Protein AF-A0A7S2KL73-F1 (afdb_monomer_lite)

Sequence (242 aa):
DEEPITCYIRHLTPVERFLNRNYFDFILGKQGDVAASERSFDGNFQRKGLLKVQIAGIIHPLIPYDAPTHMEQEGEWLRSLARSRSSVALQLLSKRTNKMQTVDDDGMRGDSNELISSSSAICSVMYRPGGSIFRKDLAESLVRYGRSDITSSGIHSVTGDHDEENSAFEYTASNDMKKIRADATYMERLGELQNEAIRERSGMWSDENLRSHTRYKDLVKEVESEANAPMWKKVWTWFRNR

Radius of gyration: 21.34 Å; chains: 1; bounding box: 73×44×50 Å

Foldseek 3Di:
DFAFDKDKDADADPVNVPDDPVVVVVVVVVVDDPVPPPDDPDDDDPPPRIAIATEFFWTADPDQDDWPPPDQHACSVVVVCVVVVWDKDKDFLFKKWFFDDDPPPDDDDDPDPPRPTDMYTYIFIWTAPDPHPDTDTPLLVCLLQVNTDGDPQFRPPPDDPPPVPTIDTDDPPDQPPVSVVVRVVVNVSSLVSNLNCCVVCGDRNVDVVSCVDPVNVVVSCVSVCVVPDDPVVVVVVVVVVD

Structure (mmCIF, N/CA/C/O backbone):
data_AF-A0A7S2KL73-F1
#
_entry.id   AF-A0A7S2KL73-F1
#
loop_
_atom_site.group_PDB
_atom_site.id
_atom_site.type_symbol
_atom_site.label_atom_id
_atom_site.label_alt_id
_atom_site.label_comp_id
_atom_site.label_asym_id
_atom_site.label_entity_id
_atom_site.label_seq_id
_atom_site.pdbx_PDB_ins_code
_atom_site.Cartn_x
_atom_site.Cartn_y
_atom_site.Cartn_z
_atom_site.occupancy
_atom_site.B_iso_or_equiv
_atom_site.auth_seq_id
_atom_site.auth_comp_id
_atom_site.auth_asym_id
_atom_site.auth_atom_id
_atom_site.pdbx_PDB_model_num
ATOM 1 N N . ASP A 1 1 ? -10.008 -4.001 -13.657 1.00 63.81 1 ASP A N 1
ATOM 2 C CA . ASP A 1 1 ? -10.568 -3.066 -12.664 1.00 63.81 1 ASP A CA 1
ATOM 3 C C . ASP A 1 1 ? -9.653 -2.975 -11.463 1.00 63.81 1 ASP A C 1
ATOM 5 O O . ASP A 1 1 ? -9.121 -3.995 -11.048 1.00 63.81 1 ASP A O 1
ATOM 9 N N . GLU A 1 2 ? -9.390 -1.766 -10.966 1.00 74.94 2 GLU A N 1
ATOM 10 C CA . GLU A 1 2 ? -8.522 -1.563 -9.801 1.00 74.94 2 GLU A CA 1
ATOM 11 C C . GLU A 1 2 ? -9.247 -1.992 -8.518 1.00 74.94 2 GLU A C 1
ATOM 13 O O . GLU A 1 2 ? -10.197 -1.340 -8.084 1.00 74.94 2 GLU A O 1
ATOM 18 N N . GLU A 1 3 ? -8.808 -3.086 -7.894 1.00 82.00 3 GLU A N 1
ATOM 19 C CA . GLU A 1 3 ? -9.401 -3.562 -6.643 1.00 82.00 3 GLU A CA 1
ATOM 20 C C . GLU A 1 3 ? -8.668 -2.973 -5.425 1.00 82.00 3 GLU A C 1
ATOM 22 O O . GLU A 1 3 ? -7.479 -3.241 -5.225 1.00 82.00 3 GLU A O 1
ATOM 27 N N . PRO A 1 4 ? -9.334 -2.174 -4.569 1.00 84.50 4 PRO A N 1
ATOM 28 C CA . PRO A 1 4 ? -8.682 -1.560 -3.419 1.00 84.50 4 PRO A CA 1
ATOM 29 C C . PRO A 1 4 ? -8.383 -2.599 -2.337 1.00 84.50 4 PRO A C 1
ATOM 31 O O . PRO A 1 4 ? -9.232 -3.431 -2.006 1.00 84.50 4 PRO A O 1
ATOM 34 N N . ILE A 1 5 ? -7.220 -2.484 -1.691 1.00 86.06 5 ILE A N 1
ATOM 35 C CA . ILE A 1 5 ? -6.878 -3.379 -0.581 1.00 86.06 5 ILE A CA 1
ATOM 36 C C . ILE A 1 5 ? -7.734 -3.034 0.636 1.00 86.06 5 ILE A C 1
ATOM 38 O O . ILE A 1 5 ? -7.656 -1.932 1.192 1.00 86.06 5 ILE A O 1
ATOM 42 N N . THR A 1 6 ? -8.548 -3.997 1.077 1.00 86.75 6 THR A N 1
ATOM 43 C CA . THR A 1 6 ? -9.438 -3.827 2.232 1.00 86.75 6 THR A CA 1
ATOM 44 C C . THR A 1 6 ? -9.024 -4.699 3.410 1.00 86.75 6 THR A C 1
ATOM 46 O O . THR A 1 6 ? -8.626 -5.852 3.261 1.00 86.75 6 THR A O 1
ATOM 49 N N . CYS A 1 7 ? -9.133 -4.151 4.615 1.00 85.81 7 CYS A N 1
ATOM 50 C CA . CYS A 1 7 ? -8.875 -4.865 5.854 1.00 85.81 7 CYS A CA 1
ATOM 51 C C . CYS A 1 7 ? -9.970 -4.583 6.887 1.00 85.81 7 CYS A C 1
ATOM 53 O O . CYS A 1 7 ? -10.722 -3.611 6.800 1.00 85.81 7 CYS A O 1
ATOM 55 N N . TYR A 1 8 ? -10.082 -5.477 7.866 1.00 85.31 8 TYR A N 1
ATOM 56 C CA . TYR A 1 8 ? -11.069 -5.373 8.933 1.00 85.31 8 TYR A CA 1
ATOM 57 C C . TYR A 1 8 ? -10.354 -5.129 10.246 1.00 85.31 8 TYR A C 1
ATOM 59 O O . TYR A 1 8 ? -9.486 -5.906 10.643 1.00 85.31 8 TYR A O 1
ATOM 67 N N . ILE A 1 9 ? -10.721 -4.041 10.911 1.00 84.62 9 ILE A N 1
ATOM 68 C CA . ILE A 1 9 ? -10.016 -3.568 12.094 1.00 84.62 9 ILE A CA 1
ATOM 69 C C . ILE A 1 9 ? -10.981 -3.533 13.265 1.00 84.62 9 ILE A C 1
ATOM 71 O O . ILE A 1 9 ? -12.077 -2.981 13.183 1.00 84.62 9 ILE A O 1
ATOM 75 N N . ARG A 1 10 ? -10.557 -4.123 14.381 1.00 82.06 10 ARG A N 1
ATOM 76 C CA . ARG A 1 10 ? -11.285 -4.053 15.644 1.00 82.06 10 ARG A CA 1
ATOM 77 C C . ARG A 1 10 ? -10.907 -2.776 16.379 1.00 82.06 10 ARG A C 1
ATOM 79 O O . ARG A 1 10 ? -9.727 -2.515 16.612 1.00 82.06 10 ARG A O 1
ATOM 86 N N . HIS A 1 11 ? -11.907 -2.007 16.794 1.00 78.25 11 HIS A N 1
ATOM 87 C CA . HIS A 1 11 ? -11.673 -0.887 17.694 1.00 78.25 11 HIS A CA 1
ATOM 88 C C . HIS A 1 11 ? -11.355 -1.409 19.104 1.00 78.25 11 HIS A C 1
ATOM 90 O O . HIS A 1 11 ? -12.123 -2.190 19.663 1.00 78.25 11 HIS A O 1
ATOM 96 N N . LEU A 1 12 ? -10.229 -0.974 19.676 1.00 72.12 12 LEU A N 1
ATOM 97 C CA . LEU A 1 12 ? -9.849 -1.293 21.053 1.00 72.12 12 LEU A CA 1
ATOM 98 C C . LEU A 1 12 ? -10.361 -0.207 21.999 1.00 72.12 12 LEU A C 1
ATOM 100 O O . LEU A 1 12 ? -10.011 0.973 21.857 1.00 72.12 12 LEU A O 1
ATOM 104 N N . THR A 1 13 ? -11.142 -0.609 22.997 1.00 66.94 13 THR A N 1
ATOM 105 C CA . THR A 1 13 ? -11.504 0.251 24.129 1.00 66.94 13 THR A CA 1
ATOM 106 C C . THR A 1 13 ? -10.247 0.705 24.890 1.00 66.94 13 THR A C 1
ATOM 108 O O . THR A 1 13 ? -9.213 0.035 24.828 1.00 66.94 13 THR A O 1
ATOM 111 N N . PRO A 1 14 ? -10.286 1.833 25.630 1.00 67.50 14 PRO A N 1
ATOM 112 C CA . PRO A 1 14 ? -9.136 2.308 26.403 1.00 67.50 14 PRO A CA 1
ATOM 113 C C . PRO A 1 14 ? -8.541 1.245 27.331 1.00 67.50 14 PRO A C 1
ATOM 115 O O . PRO A 1 14 ? -7.325 1.168 27.450 1.00 67.50 14 PRO A O 1
ATOM 118 N N . VAL A 1 15 ? -9.385 0.395 27.924 1.00 64.12 15 VAL A N 1
ATOM 119 C CA . VAL A 1 15 ? -8.963 -0.712 28.794 1.00 64.12 15 VAL A CA 1
ATOM 120 C C . VAL A 1 15 ? -8.251 -1.801 27.990 1.00 64.12 15 VAL A C 1
ATOM 122 O O . VAL A 1 15 ? -7.175 -2.243 28.383 1.00 64.12 15 VAL A O 1
ATOM 125 N N . GLU A 1 16 ? -8.788 -2.182 26.826 1.00 64.88 16 GLU A N 1
ATOM 126 C CA . GLU A 1 16 ? -8.186 -3.202 25.956 1.00 64.88 16 GLU A CA 1
ATOM 127 C C . GLU A 1 16 ? -6.809 -2.802 25.406 1.00 64.88 16 GLU A C 1
ATOM 129 O O . GLU A 1 16 ? -6.001 -3.675 25.103 1.00 64.88 16 GLU A O 1
ATOM 134 N N . ARG A 1 17 ? -6.497 -1.500 25.327 1.00 63.41 17 ARG A N 1
ATOM 135 C CA . ARG A 1 17 ? -5.174 -1.006 24.894 1.00 63.41 17 ARG A CA 1
ATOM 136 C C . ARG A 1 17 ? -4.042 -1.355 25.858 1.00 63.41 17 ARG A C 1
ATOM 138 O O . ARG A 1 17 ? -2.892 -1.400 25.430 1.00 63.41 17 ARG A O 1
ATOM 145 N N . PHE A 1 18 ? -4.354 -1.560 27.136 1.00 66.50 18 PHE A N 1
ATOM 146 C CA . PHE A 1 18 ? -3.373 -1.869 28.180 1.00 66.50 18 PHE A CA 1
ATOM 147 C C . PHE A 1 18 ? -3.356 -3.351 28.559 1.00 66.50 18 PHE A C 1
ATOM 149 O O . PHE A 1 18 ? -2.565 -3.759 29.409 1.00 66.50 18 PHE A O 1
ATOM 156 N N . LEU A 1 19 ? -4.220 -4.168 27.950 1.00 64.44 19 LEU A N 1
ATOM 157 C CA . LEU A 1 19 ? -4.252 -5.592 28.239 1.00 64.44 19 LEU A CA 1
ATOM 158 C C . LEU A 1 19 ? -3.002 -6.275 27.692 1.00 64.44 19 LEU A C 1
ATOM 160 O O . LEU A 1 19 ? -2.614 -6.103 26.538 1.00 64.44 19 LEU A O 1
ATOM 164 N N . ASN A 1 20 ? -2.402 -7.113 28.533 1.00 64.81 20 ASN A N 1
ATOM 165 C CA . ASN A 1 20 ? -1.371 -8.036 28.089 1.00 64.81 20 ASN A CA 1
ATOM 166 C C . ASN A 1 20 ? -1.983 -9.046 27.100 1.00 64.81 20 ASN A C 1
ATOM 168 O O . ASN A 1 20 ? -3.148 -9.431 27.236 1.00 64.81 20 ASN A O 1
ATOM 172 N N . ARG A 1 21 ? -1.186 -9.511 26.132 1.00 65.56 21 ARG A N 1
ATOM 173 C CA . ARG A 1 21 ? -1.596 -10.408 25.040 1.00 65.56 21 ARG A CA 1
ATOM 174 C C . ARG A 1 21 ? -2.427 -11.597 25.531 1.00 65.56 21 ARG A C 1
ATOM 176 O O . ARG A 1 21 ? -3.477 -11.874 24.972 1.00 65.56 21 ARG A O 1
ATOM 183 N N . ASN A 1 22 ? -2.017 -12.237 26.625 1.00 67.00 22 ASN A N 1
ATOM 184 C CA . ASN A 1 22 ? -2.714 -13.407 27.174 1.00 67.00 22 ASN A CA 1
ATOM 185 C C . ASN A 1 22 ? -4.127 -13.081 27.694 1.00 67.00 22 ASN A C 1
ATOM 187 O O . ASN A 1 22 ? -5.041 -13.892 27.572 1.00 67.00 22 ASN A O 1
ATOM 191 N N . TYR A 1 23 ? -4.321 -11.889 28.260 1.00 65.25 23 TYR A N 1
ATOM 192 C CA . TYR A 1 23 ? -5.626 -11.436 28.748 1.00 65.25 23 TYR A CA 1
ATOM 193 C C . TYR A 1 23 ? -6.534 -11.011 27.597 1.00 65.25 23 TYR A C 1
ATOM 195 O O . TYR A 1 23 ? -7.732 -11.287 27.608 1.00 65.25 23 TYR A O 1
ATOM 203 N N . PHE A 1 24 ? -5.950 -10.371 26.586 1.00 65.31 24 PHE A N 1
ATOM 204 C CA . PHE A 1 24 ? -6.650 -10.043 25.353 1.00 65.31 24 PHE A CA 1
ATOM 205 C C . PHE A 1 24 ? -7.170 -11.311 24.652 1.00 65.31 24 PHE A C 1
ATOM 207 O O . PHE A 1 24 ? -8.330 -11.361 24.251 1.00 65.31 24 PHE A O 1
ATOM 214 N N . ASP A 1 25 ? -6.358 -12.369 24.609 1.00 63.44 25 ASP A N 1
ATOM 215 C CA . ASP A 1 25 ? -6.717 -13.666 24.020 1.00 63.44 25 ASP A CA 1
ATOM 216 C C . ASP A 1 25 ? -7.833 -14.364 24.782 1.00 63.44 25 ASP A C 1
ATOM 218 O O . ASP A 1 25 ? -8.729 -14.948 24.181 1.00 63.44 25 ASP A O 1
ATOM 222 N N . PHE A 1 26 ? -7.816 -14.254 26.107 1.00 68.06 26 PHE A N 1
ATOM 223 C CA . PHE A 1 26 ? -8.880 -14.768 26.953 1.00 68.06 26 PHE A CA 1
ATOM 224 C C . PHE A 1 26 ? -10.214 -14.044 26.722 1.00 68.06 26 PHE A C 1
ATOM 226 O O . PHE A 1 26 ? -11.257 -14.691 26.635 1.00 68.06 26 PHE A O 1
ATOM 233 N N . ILE A 1 27 ? -10.201 -12.713 26.588 1.00 66.94 27 ILE A N 1
ATOM 234 C CA . ILE A 1 27 ? -11.413 -11.927 26.301 1.00 66.94 27 ILE A CA 1
ATOM 235 C C . ILE A 1 27 ? -11.939 -12.238 24.898 1.00 66.94 27 ILE A C 1
ATOM 237 O O . ILE A 1 27 ? -13.141 -12.435 24.732 1.00 66.94 27 ILE A O 1
ATOM 241 N N . LEU A 1 28 ? -11.050 -12.342 23.907 1.00 64.62 28 LEU A N 1
ATOM 242 C CA . LEU A 1 28 ? -11.411 -12.746 22.548 1.00 64.62 28 LEU A CA 1
ATOM 243 C C . LEU A 1 28 ? -11.981 -14.166 22.498 1.00 64.62 28 LEU A C 1
ATOM 245 O O . LEU A 1 28 ? -13.000 -14.384 21.851 1.00 64.62 28 LEU A O 1
ATOM 249 N N . GLY A 1 29 ? -11.363 -15.113 23.207 1.00 62.50 29 GLY A N 1
ATOM 250 C CA . GLY A 1 29 ? -11.844 -16.492 23.305 1.00 62.50 29 GLY A CA 1
ATOM 251 C C . GLY A 1 29 ? -13.208 -16.599 23.989 1.00 62.50 29 GLY A C 1
ATOM 252 O O . GLY A 1 29 ? -14.007 -17.459 23.634 1.00 62.50 29 GLY A O 1
ATOM 253 N N . LYS A 1 30 ? -13.513 -15.692 24.926 1.00 58.00 30 LYS A N 1
ATOM 254 C CA . LYS A 1 30 ? -14.823 -15.604 25.589 1.00 58.00 30 LYS A CA 1
ATOM 255 C C . LYS A 1 30 ? -15.898 -14.887 24.776 1.00 58.00 30 LYS A C 1
ATOM 257 O O . LYS A 1 30 ? -17.075 -15.126 25.021 1.00 58.00 30 LYS A O 1
ATOM 262 N N . GLN A 1 31 ? -15.521 -14.007 23.849 1.00 55.38 31 GLN A N 1
ATOM 263 C CA . GLN A 1 31 ? -16.477 -13.266 23.021 1.00 55.38 31 GLN A CA 1
ATOM 264 C C . GLN A 1 31 ? -17.059 -14.079 21.858 1.00 55.38 31 GLN A C 1
ATOM 266 O O . GLN A 1 31 ? -17.994 -13.597 21.226 1.00 55.38 31 GLN A O 1
ATOM 271 N N . GLY A 1 32 ? -16.580 -15.306 21.631 1.00 44.47 32 GLY A N 1
ATOM 272 C CA . GLY A 1 32 ? -17.058 -16.175 20.558 1.00 44.47 32 GLY A CA 1
ATOM 273 C C . GLY A 1 32 ? -16.553 -15.720 19.185 1.00 44.47 32 GLY A C 1
ATOM 274 O O . GLY A 1 32 ? -16.757 -14.584 18.773 1.00 44.47 32 GLY A O 1
ATOM 275 N N . ASP A 1 33 ? -15.866 -16.623 18.488 1.00 46.88 33 ASP A N 1
ATOM 276 C CA . ASP A 1 33 ? -15.602 -16.577 17.044 1.00 46.88 33 ASP A CA 1
ATOM 277 C C . ASP A 1 33 ? -14.978 -15.309 16.443 1.00 46.88 33 ASP A C 1
ATOM 279 O O . ASP A 1 33 ? -15.559 -14.610 15.617 1.00 46.88 33 ASP A O 1
ATOM 283 N N . VAL A 1 34 ? -13.688 -15.108 16.722 1.00 48.09 34 VAL A N 1
ATOM 284 C CA . VAL A 1 34 ? -12.783 -14.440 15.757 1.00 48.09 34 VAL A CA 1
ATOM 285 C C . VAL A 1 34 ? -11.603 -15.342 15.357 1.00 48.09 34 VAL A C 1
ATOM 287 O O . VAL A 1 34 ? -10.905 -15.064 14.389 1.00 48.09 34 VAL A O 1
ATOM 290 N N . ALA A 1 35 ? -11.395 -16.467 16.052 1.00 39.53 35 ALA A N 1
ATOM 291 C CA . ALA A 1 35 ? -10.294 -17.395 15.780 1.00 39.53 35 ALA A CA 1
ATOM 292 C C . ALA A 1 35 ? -10.638 -18.528 14.786 1.00 39.53 35 ALA A C 1
ATOM 294 O O . ALA A 1 35 ? -9.762 -19.330 14.483 1.00 39.53 35 ALA A O 1
ATOM 295 N N . ALA A 1 36 ? -11.875 -18.609 14.274 1.00 38.88 36 ALA A N 1
ATOM 296 C CA . ALA A 1 36 ? -12.356 -19.778 13.523 1.00 38.88 36 ALA A CA 1
ATOM 297 C C . ALA A 1 36 ? -13.132 -19.467 12.225 1.00 38.88 36 ALA A C 1
ATOM 299 O O . ALA A 1 36 ? -13.966 -20.263 11.807 1.00 38.88 36 ALA A O 1
ATOM 300 N N . SER A 1 37 ? -12.854 -18.354 11.538 1.00 39.09 37 SER A N 1
ATOM 301 C CA . SER A 1 37 ? -13.412 -18.114 10.193 1.00 39.09 37 SER A CA 1
ATOM 302 C C . SER A 1 37 ? -12.306 -17.884 9.158 1.00 39.09 37 SER A C 1
ATOM 304 O O . SER A 1 37 ? -12.218 -16.851 8.507 1.00 39.09 37 SER A O 1
ATOM 306 N N . GLU A 1 38 ? -11.433 -18.887 9.010 1.00 42.47 38 GLU A N 1
ATOM 307 C CA . GLU A 1 38 ? -10.717 -19.146 7.746 1.00 42.47 38 GLU A CA 1
ATOM 308 C C . GLU A 1 38 ? -11.620 -19.904 6.740 1.00 42.47 38 GLU A C 1
ATOM 310 O O . GLU A 1 38 ? -11.193 -20.219 5.635 1.00 42.47 38 GLU A O 1
ATOM 315 N N . ARG A 1 39 ? -12.882 -20.200 7.094 1.00 36.47 39 ARG A N 1
ATOM 316 C CA . ARG A 1 39 ? -13.803 -21.038 6.307 1.00 36.47 39 ARG A CA 1
ATOM 317 C C . ARG A 1 39 ? -15.115 -20.338 5.958 1.00 36.47 39 ARG A C 1
ATOM 319 O O . ARG A 1 39 ? -16.167 -20.834 6.327 1.00 36.47 39 ARG A O 1
ATOM 326 N N . SER A 1 40 ? -15.044 -19.200 5.276 1.00 34.53 40 SER A N 1
ATOM 327 C CA . SER A 1 40 ? -16.114 -18.684 4.397 1.00 34.53 40 SER A CA 1
ATOM 328 C C . SER A 1 40 ? -15.767 -17.249 4.009 1.00 34.53 40 SER A C 1
ATOM 330 O O . SER A 1 40 ? -16.033 -16.306 4.755 1.00 34.53 40 SER A O 1
ATOM 332 N N . PHE A 1 41 ? -15.119 -17.090 2.855 1.00 43.59 41 PHE A N 1
ATOM 333 C CA . PHE A 1 41 ? -14.914 -15.781 2.229 1.00 43.59 41 PHE A CA 1
ATOM 334 C C . PHE A 1 41 ? -16.218 -15.243 1.605 1.00 43.59 41 PHE A C 1
ATOM 336 O O . PHE A 1 41 ? -16.329 -14.045 1.368 1.00 43.59 41 PHE A O 1
ATOM 343 N N . ASP A 1 42 ? -17.229 -16.105 1.456 1.00 36.00 42 ASP A N 1
ATOM 344 C CA . ASP A 1 42 ? -18.556 -15.763 0.959 1.00 36.00 42 ASP A CA 1
ATOM 345 C C . ASP A 1 42 ? -19.586 -15.615 2.081 1.00 36.00 42 ASP A C 1
ATOM 347 O O . ASP A 1 42 ? -19.723 -16.472 2.953 1.00 36.00 42 ASP A O 1
ATOM 351 N N . GLY A 1 43 ? -20.366 -14.538 1.994 1.00 35.75 43 GLY A N 1
ATOM 352 C CA . GLY A 1 43 ? -21.708 -14.486 2.565 1.00 35.75 43 GLY A CA 1
ATOM 353 C C . GLY A 1 43 ? -21.816 -13.955 3.993 1.00 35.75 43 GLY A C 1
ATOM 354 O O . GLY A 1 43 ? -21.858 -14.700 4.964 1.00 35.75 43 GLY A O 1
ATOM 355 N N . ASN A 1 44 ? -21.989 -12.639 4.104 1.00 35.66 44 ASN A N 1
ATOM 356 C CA . ASN A 1 44 ? -22.943 -12.012 5.028 1.00 35.66 44 ASN A CA 1
ATOM 357 C C . ASN A 1 44 ? -22.863 -12.308 6.543 1.00 35.66 44 ASN A C 1
ATOM 359 O O . ASN A 1 44 ? -23.833 -12.078 7.269 1.00 35.66 44 ASN A O 1
ATOM 363 N N . PHE A 1 45 ? -21.711 -12.717 7.077 1.00 41.03 45 PHE A N 1
ATOM 364 C CA . PHE A 1 45 ? -21.503 -12.648 8.522 1.00 41.03 45 PHE A CA 1
ATOM 365 C C . PHE A 1 45 ? -21.365 -11.184 8.937 1.00 41.03 45 PHE A C 1
ATOM 367 O O . PHE A 1 45 ? -20.359 -10.533 8.646 1.00 41.03 45 PHE A O 1
ATOM 374 N N . GLN A 1 46 ? -22.377 -10.665 9.640 1.00 45.16 46 GLN A N 1
ATOM 375 C CA . GLN A 1 46 ? -22.275 -9.424 10.401 1.00 45.16 46 GLN A CA 1
ATOM 376 C C . GLN A 1 46 ? -21.092 -9.549 11.365 1.00 45.16 46 GLN A C 1
ATOM 378 O O . GLN A 1 46 ? -21.211 -10.083 12.467 1.00 45.16 46 GLN A O 1
ATOM 383 N N . ARG A 1 47 ? -19.929 -9.059 10.934 1.00 56.44 47 ARG A N 1
ATOM 384 C CA . ARG A 1 47 ? -18.708 -8.938 11.730 1.00 56.44 47 ARG A CA 1
ATOM 385 C C . ARG A 1 47 ? -18.932 -7.873 12.807 1.00 56.44 47 ARG A C 1
ATOM 387 O O . ARG A 1 47 ? -18.435 -6.753 12.698 1.00 56.44 47 ARG A O 1
ATOM 394 N N . LYS A 1 48 ? -19.757 -8.184 13.812 1.00 59.81 48 LYS A N 1
ATOM 395 C CA . LYS A 1 48 ? -20.133 -7.263 14.891 1.00 59.81 48 LYS A CA 1
ATOM 396 C C . LYS A 1 48 ? -18.862 -6.716 15.548 1.00 59.81 48 LYS A C 1
ATOM 398 O O . LYS A 1 48 ? -18.065 -7.468 16.099 1.00 59.81 48 LYS A O 1
ATOM 403 N N . GLY A 1 49 ? -18.666 -5.400 15.459 1.00 67.06 49 GLY A N 1
ATOM 404 C CA . GLY A 1 49 ? -17.526 -4.700 16.063 1.00 67.06 49 GLY A CA 1
ATOM 405 C C . GLY A 1 49 ? -16.251 -4.605 15.211 1.00 67.06 49 GLY A C 1
ATOM 406 O O . GLY A 1 49 ? -15.244 -4.105 15.717 1.00 67.06 49 GLY A O 1
ATOM 407 N N . LEU A 1 50 ? -16.266 -5.040 13.942 1.00 79.00 50 LEU A N 1
ATOM 408 C CA . LEU A 1 50 ? -15.165 -4.802 12.999 1.00 79.00 50 LEU A CA 1
ATOM 409 C C . LEU A 1 50 ? -15.507 -3.670 12.025 1.00 79.00 50 LEU A C 1
ATOM 411 O O . LEU A 1 50 ? -16.587 -3.630 11.443 1.00 79.00 50 LEU A O 1
ATOM 415 N N . LEU A 1 51 ? -14.550 -2.770 11.821 1.00 80.44 51 LEU A N 1
ATOM 416 C CA . LEU A 1 51 ? -14.623 -1.684 10.850 1.00 80.44 51 LEU A CA 1
ATOM 417 C C . LEU A 1 51 ? -13.951 -2.131 9.551 1.00 80.44 51 LEU A C 1
ATOM 419 O O . LEU A 1 51 ? -12.784 -2.526 9.573 1.00 80.44 51 LEU A O 1
ATOM 423 N N . LYS A 1 52 ? -14.673 -2.058 8.428 1.00 84.62 52 LYS A N 1
ATOM 424 C CA . LYS A 1 52 ? -14.099 -2.261 7.092 1.00 84.62 52 LYS A CA 1
ATOM 425 C C . LYS A 1 52 ? -13.358 -0.992 6.670 1.00 84.62 52 LYS A C 1
ATOM 427 O O . LYS A 1 52 ? -13.960 0.078 6.570 1.00 84.62 52 LYS A O 1
ATOM 432 N N . VAL A 1 53 ? -12.062 -1.126 6.423 1.00 86.12 53 VAL A N 1
ATOM 433 C CA . VAL A 1 53 ? -11.162 -0.029 6.065 1.00 86.12 53 VAL A CA 1
ATOM 434 C C . VAL A 1 53 ? -10.477 -0.348 4.740 1.00 86.12 53 VAL A C 1
ATOM 436 O O . VAL A 1 53 ? -10.027 -1.469 4.525 1.00 86.12 53 VAL A O 1
ATOM 439 N N . GLN A 1 54 ? -10.414 0.636 3.853 1.00 88.94 54 GLN A N 1
ATOM 440 C CA . GLN A 1 54 ? -9.619 0.621 2.630 1.00 88.94 54 GLN A CA 1
ATOM 441 C C . GLN A 1 54 ? -8.293 1.320 2.910 1.00 88.94 54 GLN A C 1
ATOM 443 O O . GLN A 1 54 ? -8.275 2.397 3.515 1.00 88.94 54 GLN A O 1
ATOM 448 N N . ILE A 1 55 ? -7.191 0.699 2.500 1.00 89.69 55 ILE A N 1
ATOM 449 C CA . ILE A 1 55 ? -5.868 1.301 2.645 1.00 89.69 55 ILE A CA 1
ATOM 450 C C . ILE A 1 55 ? -5.696 2.329 1.527 1.00 89.69 55 ILE A C 1
ATOM 452 O O . ILE A 1 55 ? -5.900 2.025 0.355 1.00 89.69 55 ILE A O 1
ATOM 456 N N . ALA A 1 56 ? -5.359 3.558 1.899 1.00 88.62 56 ALA A N 1
ATOM 457 C CA . ALA A 1 56 ? -5.243 4.662 0.959 1.00 88.62 56 ALA A CA 1
ATOM 458 C C . ALA A 1 56 ? -4.097 4.469 -0.051 1.00 88.62 56 ALA A C 1
ATOM 460 O O . ALA A 1 56 ? -2.998 4.065 0.322 1.00 88.62 56 ALA A O 1
ATOM 461 N N . GLY A 1 57 ? -4.351 4.825 -1.314 1.00 86.06 57 GLY A N 1
ATOM 462 C CA . GLY A 1 57 ? -3.322 4.961 -2.351 1.00 86.06 57 GLY A CA 1
ATOM 463 C C . GLY A 1 57 ? -2.795 3.656 -2.955 1.00 86.06 57 GLY A C 1
ATOM 464 O O . GLY A 1 57 ? -1.948 3.715 -3.842 1.00 86.06 57 GLY A O 1
ATOM 465 N N . ILE A 1 58 ? -3.292 2.496 -2.516 1.00 89.94 58 ILE A N 1
ATOM 466 C CA . ILE A 1 58 ? -2.812 1.189 -2.974 1.00 89.94 58 ILE A CA 1
ATOM 467 C C . ILE A 1 58 ? -3.950 0.267 -3.396 1.00 89.94 58 ILE A C 1
ATOM 469 O O . ILE A 1 58 ? -5.063 0.326 -2.864 1.00 89.94 58 ILE A O 1
ATOM 473 N N . ILE A 1 59 ? -3.635 -0.629 -4.320 1.00 89.94 59 ILE A N 1
ATOM 474 C CA . ILE A 1 59 ? -4.559 -1.609 -4.884 1.00 89.94 59 ILE A CA 1
ATOM 475 C C . ILE A 1 59 ? -3.905 -2.990 -4.920 1.00 89.94 59 ILE A C 1
ATOM 477 O O . ILE A 1 59 ? -2.679 -3.130 -4.811 1.00 89.94 59 ILE A O 1
ATOM 481 N N . HIS A 1 60 ? -4.744 -4.012 -5.040 1.00 85.12 60 HIS A N 1
ATOM 482 C CA . HIS A 1 60 ? -4.288 -5.366 -5.296 1.00 85.12 60 HIS A CA 1
ATOM 483 C C . HIS A 1 60 ? -3.530 -5.417 -6.635 1.00 85.12 60 HIS A C 1
ATOM 485 O O . HIS A 1 60 ? -3.913 -4.724 -7.584 1.00 85.12 60 HIS A O 1
ATOM 491 N N . PRO A 1 61 ? -2.438 -6.195 -6.727 1.00 81.88 61 PRO A N 1
ATOM 492 C CA . PRO A 1 61 ? -1.787 -6.451 -8.002 1.00 81.88 61 PRO A CA 1
ATOM 493 C C . PRO A 1 61 ? -2.795 -7.067 -8.969 1.00 81.88 61 PRO A C 1
ATOM 495 O O . PRO A 1 61 ? -3.434 -8.070 -8.674 1.00 81.88 61 PRO A O 1
ATOM 498 N N . LEU A 1 62 ? -2.938 -6.460 -10.141 1.00 71.81 62 LEU A N 1
ATOM 499 C CA . LEU A 1 62 ? -3.960 -6.862 -11.117 1.00 71.81 62 LEU A CA 1
ATOM 500 C C . LEU A 1 62 ? -3.659 -8.181 -11.809 1.00 71.81 62 LEU A C 1
ATOM 502 O O . LEU A 1 62 ? -4.540 -8.789 -12.413 1.00 71.81 62 LEU A O 1
ATOM 506 N N . ILE A 1 63 ? -2.393 -8.575 -11.776 1.00 69.50 63 ILE A N 1
ATOM 507 C CA . ILE A 1 63 ? -1.924 -9.822 -12.340 1.00 69.50 63 ILE A CA 1
ATOM 508 C C . ILE A 1 63 ? -1.566 -10.697 -11.145 1.00 69.50 63 ILE A C 1
ATOM 510 O O . ILE A 1 63 ? -0.650 -10.329 -10.399 1.00 69.50 63 ILE A O 1
ATOM 514 N N . PRO A 1 64 ? -2.268 -11.824 -10.939 1.00 67.75 64 PRO A N 1
ATOM 515 C CA . PRO A 1 64 ? -1.842 -12.791 -9.947 1.00 67.75 64 PRO A CA 1
ATOM 516 C C . PRO A 1 64 ? -0.431 -13.246 -10.317 1.00 67.75 64 PRO A C 1
ATOM 518 O O . PRO A 1 64 ? -0.174 -13.635 -11.456 1.00 67.75 64 PRO A O 1
ATOM 521 N N . TYR A 1 65 ? 0.485 -13.146 -9.363 1.00 65.25 65 TYR A N 1
ATOM 522 C CA . TYR A 1 65 ? 1.867 -13.562 -9.535 1.00 65.25 65 TYR A CA 1
ATOM 523 C C . TYR A 1 65 ? 2.138 -14.735 -8.602 1.00 65.25 65 TYR A C 1
ATOM 525 O O . TYR A 1 65 ? 1.793 -14.706 -7.416 1.00 65.25 65 TYR A O 1
ATOM 533 N N . ASP A 1 66 ? 2.777 -15.769 -9.136 1.00 62.19 66 ASP A N 1
ATOM 534 C CA . ASP A 1 66 ? 3.258 -16.866 -8.315 1.00 62.19 66 ASP A CA 1
ATOM 535 C C . ASP A 1 66 ? 4.518 -16.386 -7.604 1.00 62.19 66 ASP A C 1
ATOM 537 O O . ASP A 1 66 ? 5.615 -16.349 -8.167 1.00 62.19 66 ASP A O 1
ATOM 541 N N . ALA A 1 67 ? 4.359 -15.973 -6.345 1.00 59.81 67 ALA A N 1
ATOM 542 C CA . ALA A 1 67 ? 5.507 -15.683 -5.507 1.00 59.81 67 ALA A CA 1
ATOM 543 C C . ALA A 1 67 ? 6.386 -16.952 -5.448 1.00 59.81 67 ALA A C 1
ATOM 545 O O . ALA A 1 67 ? 5.870 -18.032 -5.131 1.00 59.81 67 ALA A O 1
ATOM 546 N N . PRO A 1 68 ? 7.697 -16.867 -5.747 1.00 60.97 68 PRO A N 1
ATOM 547 C CA . PRO A 1 68 ? 8.587 -18.012 -5.597 1.00 60.97 68 PRO A CA 1
ATOM 548 C C . PRO A 1 68 ? 8.519 -18.527 -4.154 1.00 60.97 68 PRO A C 1
ATOM 550 O O . PRO A 1 68 ? 8.250 -17.755 -3.241 1.00 60.97 68 PRO A O 1
ATOM 553 N N . THR A 1 69 ? 8.816 -19.809 -3.918 1.00 55.50 69 THR A N 1
ATOM 554 C CA . THR A 1 69 ? 8.611 -20.537 -2.640 1.00 55.50 69 THR A CA 1
ATOM 555 C C . THR A 1 69 ? 9.214 -19.874 -1.384 1.00 55.50 69 THR A C 1
ATOM 557 O O . THR A 1 69 ? 8.928 -20.285 -0.263 1.00 55.50 69 THR A O 1
ATOM 560 N N . HIS A 1 70 ? 10.065 -18.860 -1.554 1.00 54.75 70 HIS A N 1
ATOM 561 C CA . HIS A 1 70 ? 10.711 -18.084 -0.493 1.00 54.75 70 HIS A CA 1
ATOM 562 C C . HIS A 1 70 ? 10.137 -16.668 -0.295 1.00 54.75 70 HIS A C 1
ATOM 564 O O . HIS A 1 70 ? 10.639 -15.929 0.551 1.00 54.75 70 HIS A O 1
ATOM 570 N N . MET A 1 71 ? 9.116 -16.269 -1.054 1.00 62.69 71 MET A N 1
ATOM 571 C CA . MET A 1 71 ? 8.452 -14.972 -0.946 1.00 62.69 71 MET A CA 1
ATOM 572 C C . MET A 1 71 ? 7.018 -15.134 -0.441 1.00 62.69 71 MET A C 1
ATOM 574 O O . MET A 1 71 ? 6.294 -16.026 -0.867 1.00 62.69 71 MET A O 1
ATOM 578 N N . GLU A 1 72 ? 6.619 -14.248 0.475 1.00 63.56 72 GLU A N 1
ATOM 579 C CA . GLU A 1 72 ? 5.247 -14.196 0.988 1.00 63.56 72 GLU A CA 1
ATOM 580 C C . GLU A 1 72 ? 4.270 -13.873 -0.157 1.00 63.56 72 GLU A C 1
ATOM 582 O O . GLU A 1 72 ? 4.453 -12.879 -0.870 1.00 63.56 72 GLU A O 1
ATOM 587 N N . GLN A 1 73 ? 3.235 -14.701 -0.313 1.00 67.44 73 GLN A N 1
ATOM 588 C CA . GLN A 1 73 ? 2.167 -14.511 -1.296 1.00 67.44 73 GLN A CA 1
ATOM 589 C C . GLN A 1 73 ? 1.265 -13.320 -0.939 1.00 67.44 73 GLN A C 1
ATOM 591 O O . GLN A 1 73 ? 1.308 -12.755 0.164 1.00 67.44 73 GLN A O 1
ATOM 596 N N . GLU A 1 74 ? 0.397 -12.948 -1.878 1.00 66.19 74 GLU A N 1
ATOM 597 C CA . GLU A 1 74 ? -0.581 -11.887 -1.694 1.00 66.19 74 GLU A CA 1
ATOM 598 C C . GLU A 1 74 ? -1.414 -12.087 -0.413 1.00 66.19 74 GLU A C 1
ATOM 600 O O . GLU A 1 74 ? -1.977 -13.148 -0.122 1.00 66.19 74 GLU A O 1
ATOM 605 N N . GLY A 1 75 ? -1.453 -11.043 0.415 1.00 72.00 75 GLY A N 1
ATOM 606 C CA . GLY A 1 75 ? -2.189 -11.047 1.676 1.00 72.00 75 GLY A CA 1
ATOM 607 C C . GLY A 1 75 ? -1.565 -11.875 2.808 1.00 72.00 75 GLY A C 1
ATOM 608 O O . GLY A 1 75 ? -1.971 -11.679 3.954 1.00 72.00 75 GLY A O 1
ATOM 609 N N . GLU A 1 76 ? -0.557 -12.728 2.575 1.00 76.12 76 GLU A N 1
ATOM 610 C CA . GLU A 1 76 ? 0.107 -13.486 3.653 1.00 76.12 76 GLU A CA 1
ATOM 611 C C . GLU A 1 76 ? 0.719 -12.572 4.703 1.00 76.12 76 GLU A C 1
ATOM 613 O O . GLU A 1 76 ? 0.624 -12.834 5.901 1.00 76.12 76 GLU A O 1
ATOM 618 N N . TRP A 1 77 ? 1.265 -11.444 4.272 1.00 79.06 77 TRP A N 1
ATOM 619 C CA . TRP A 1 77 ? 1.819 -10.470 5.192 1.00 79.06 77 TRP A CA 1
ATOM 620 C C . TRP A 1 77 ? 0.762 -9.779 6.056 1.00 79.06 77 TRP A C 1
ATOM 622 O O . TRP A 1 77 ? 0.950 -9.619 7.262 1.00 79.06 77 TRP A O 1
ATOM 632 N N . LEU A 1 78 ? -0.383 -9.412 5.471 1.00 82.38 78 LEU A N 1
ATOM 633 C CA . LEU A 1 78 ? -1.505 -8.871 6.241 1.00 82.38 78 LEU A CA 1
ATOM 634 C C . LEU A 1 78 ? -2.045 -9.927 7.213 1.00 82.38 78 LEU A C 1
ATOM 636 O O . LEU A 1 78 ? -2.341 -9.602 8.364 1.00 82.38 78 LEU A O 1
ATOM 640 N N . ARG A 1 79 ? -2.094 -11.203 6.801 1.00 82.44 79 ARG A N 1
ATOM 641 C CA . ARG A 1 79 ? -2.411 -12.327 7.695 1.00 82.44 79 ARG A CA 1
ATOM 642 C C . ARG A 1 79 ? -1.369 -12.464 8.805 1.00 82.44 79 ARG A C 1
ATOM 644 O O . ARG A 1 79 ? -1.748 -12.694 9.947 1.00 82.44 79 ARG A O 1
ATOM 651 N N . SER A 1 80 ? -0.084 -12.281 8.512 1.00 81.06 80 SER A N 1
ATOM 652 C CA . SER A 1 80 ? 1.001 -12.302 9.500 1.00 81.06 80 SER A CA 1
ATOM 653 C C . SER A 1 80 ? 0.845 -11.173 10.523 1.00 81.06 80 SER A C 1
ATOM 655 O O . SER A 1 80 ? 0.864 -11.433 11.726 1.00 81.06 80 SER A O 1
ATOM 657 N N . LEU A 1 81 ? 0.550 -9.947 10.074 1.00 81.25 81 LEU A N 1
ATOM 658 C CA . LEU A 1 81 ? 0.246 -8.814 10.956 1.00 81.25 81 LEU A CA 1
ATOM 659 C C . LEU A 1 81 ? -1.007 -9.037 11.810 1.00 81.25 81 LEU A C 1
ATOM 661 O O . LEU A 1 81 ? -1.040 -8.642 12.980 1.00 81.25 81 LEU A O 1
ATOM 665 N N . ALA A 1 82 ? -2.035 -9.666 11.237 1.00 81.50 82 ALA A N 1
ATOM 666 C CA . ALA A 1 82 ? -3.248 -10.030 11.957 1.00 81.50 82 ALA A CA 1
ATOM 667 C C . ALA A 1 82 ? -2.961 -11.112 13.012 1.00 81.50 82 ALA A C 1
ATOM 669 O O . ALA A 1 82 ? -3.362 -10.969 14.168 1.00 81.50 82 ALA A O 1
ATOM 670 N N . ARG A 1 83 ? -2.187 -12.148 12.656 1.00 80.56 83 ARG A N 1
ATOM 671 C CA . ARG A 1 83 ? -1.728 -13.213 13.568 1.00 80.56 83 ARG A CA 1
ATOM 672 C C . ARG A 1 83 ? -0.849 -12.661 14.690 1.00 80.56 83 ARG A C 1
ATOM 674 O O . ARG A 1 83 ? -0.964 -13.101 15.834 1.00 80.56 83 ARG A O 1
ATOM 681 N N . SER A 1 84 ? -0.008 -11.668 14.399 1.00 78.56 84 SER A N 1
ATOM 682 C CA . SER A 1 84 ? 0.814 -10.988 15.404 1.00 78.56 84 SER A CA 1
ATOM 683 C C . SER A 1 84 ? 0.033 -9.969 16.238 1.00 78.56 84 SER A C 1
ATOM 685 O O . SER A 1 84 ? 0.593 -9.423 17.188 1.00 78.56 84 SER A O 1
ATOM 687 N N . ARG A 1 85 ? -1.246 -9.724 15.912 1.00 75.31 85 ARG A N 1
ATOM 688 C CA . ARG A 1 85 ? -2.135 -8.751 16.568 1.00 75.31 85 ARG A CA 1
ATOM 689 C C . ARG A 1 85 ? -1.498 -7.369 16.682 1.00 75.31 85 ARG A C 1
ATOM 691 O O . ARG A 1 85 ? -1.543 -6.725 17.731 1.00 75.31 85 ARG A O 1
ATOM 698 N N . SER A 1 86 ? -0.863 -6.933 15.599 1.00 82.19 86 SER A N 1
ATOM 699 C CA . SER A 1 86 ? -0.156 -5.656 15.564 1.00 82.19 86 SER A CA 1
ATOM 700 C C . SER A 1 86 ? -1.107 -4.503 15.878 1.00 82.19 86 SER A C 1
ATOM 702 O O . SER A 1 86 ? -2.164 -4.366 15.266 1.00 82.19 86 SER A O 1
ATOM 704 N N . SER A 1 87 ? -0.723 -3.652 16.832 1.00 82.25 87 SER A N 1
ATOM 705 C CA . SER A 1 87 ? -1.471 -2.430 17.125 1.00 82.25 87 SER A CA 1
ATOM 706 C C . SER A 1 87 ? -1.378 -1.478 15.935 1.00 82.25 87 SER A C 1
ATOM 708 O O . SER A 1 87 ? -0.279 -1.172 15.456 1.00 82.25 87 SER A O 1
ATOM 710 N N . VAL A 1 88 ? -2.541 -1.007 15.490 1.00 87.12 88 VAL A N 1
ATOM 711 C CA . VAL A 1 88 ? -2.682 -0.058 14.388 1.00 87.12 88 VAL A CA 1
ATOM 712 C C . VAL A 1 88 ? -3.287 1.252 14.880 1.00 87.12 88 VAL A C 1
ATOM 714 O O . VAL A 1 88 ? -4.141 1.280 15.766 1.00 87.12 88 VAL A O 1
ATOM 717 N N . ALA A 1 89 ? -2.830 2.351 14.300 1.00 87.38 89 ALA A N 1
ATOM 718 C CA . ALA A 1 89 ? -3.447 3.659 14.379 1.00 87.38 89 ALA A CA 1
ATOM 719 C C . ALA A 1 89 ? -4.012 4.002 13.004 1.00 87.38 89 ALA A C 1
ATOM 721 O O . ALA A 1 89 ? -3.367 3.755 11.987 1.00 87.38 89 ALA A O 1
ATOM 722 N N . LEU A 1 90 ? -5.215 4.562 12.990 1.00 85.69 90 LEU A N 1
ATOM 723 C CA . LEU A 1 90 ? -5.920 4.914 11.767 1.00 85.69 90 LEU A CA 1
ATOM 724 C C . LEU A 1 90 ? -6.050 6.420 11.665 1.00 85.69 90 LEU A C 1
ATOM 726 O O . LEU A 1 90 ? -6.451 7.075 12.628 1.00 85.69 90 LEU A O 1
ATOM 730 N N . GLN A 1 91 ? -5.749 6.941 10.484 1.00 86.31 91 GLN A N 1
ATOM 731 C CA . GLN A 1 91 ? -6.077 8.299 10.098 1.00 86.31 91 GLN A CA 1
ATOM 732 C C . GLN A 1 91 ? -7.102 8.232 8.970 1.00 86.31 91 GLN A C 1
ATOM 734 O O . GLN A 1 91 ? -6.784 7.794 7.866 1.00 86.31 91 GLN A O 1
ATOM 739 N N . LEU A 1 92 ? -8.335 8.643 9.268 1.00 83.56 92 LEU A N 1
ATOM 740 C CA . LEU A 1 92 ? -9.408 8.725 8.281 1.00 83.56 92 LEU A CA 1
ATOM 741 C C . LEU A 1 92 ? -9.089 9.838 7.279 1.00 83.56 92 LEU A C 1
ATOM 743 O O . LEU A 1 92 ? -8.888 10.985 7.684 1.00 83.56 92 LEU A O 1
ATOM 747 N N . LEU A 1 93 ? -9.057 9.497 5.993 1.00 81.19 93 LEU A N 1
ATOM 748 C CA . LEU A 1 93 ? -8.839 10.453 4.907 1.00 81.19 93 LEU A CA 1
ATOM 749 C C . LEU A 1 93 ? -10.166 10.820 4.247 1.00 81.19 93 LEU A C 1
ATOM 751 O O . LEU A 1 93 ? -10.506 11.999 4.142 1.00 81.19 93 LEU A O 1
ATOM 755 N N . SER A 1 94 ? -10.941 9.807 3.870 1.00 78.12 94 SER A N 1
ATOM 756 C CA . SER A 1 94 ? -12.249 9.970 3.241 1.00 78.12 94 SER A CA 1
ATOM 757 C C . SER A 1 94 ? -13.166 8.789 3.559 1.00 78.12 94 SER A C 1
ATOM 759 O O . SER A 1 94 ? -12.760 7.775 4.134 1.00 78.12 94 SER A O 1
ATOM 761 N N . LYS A 1 95 ? -14.450 8.942 3.241 1.00 77.12 95 LYS A N 1
ATOM 762 C CA . LYS A 1 95 ? -15.465 7.904 3.396 1.00 77.12 95 LYS A CA 1
ATOM 763 C C . LYS A 1 95 ? -16.111 7.685 2.039 1.00 77.12 95 LYS A C 1
ATOM 765 O O . LYS A 1 95 ? -16.601 8.629 1.427 1.00 77.12 95 LYS A O 1
ATOM 770 N N . ARG A 1 96 ? -16.143 6.433 1.601 1.00 70.38 96 ARG A N 1
ATOM 771 C CA . ARG A 1 96 ? -16.870 6.016 0.409 1.00 70.38 96 ARG A CA 1
ATOM 772 C C . ARG A 1 96 ? -18.200 5.412 0.828 1.00 70.38 96 ARG A C 1
ATOM 774 O O . ARG A 1 96 ? -18.238 4.556 1.713 1.00 70.38 96 ARG A O 1
ATOM 781 N N . THR A 1 97 ? -19.282 5.857 0.204 1.00 69.12 97 THR A N 1
ATOM 782 C CA . THR A 1 97 ? -20.606 5.249 0.355 1.00 69.12 97 THR A CA 1
ATOM 783 C C . THR A 1 97 ? -21.071 4.751 -0.999 1.00 69.12 97 THR A C 1
ATOM 785 O O . THR A 1 97 ? -21.342 5.551 -1.890 1.00 69.12 97 THR A O 1
ATOM 788 N N . ASN A 1 98 ? -21.164 3.433 -1.151 1.00 65.06 98 ASN A N 1
ATOM 789 C CA . ASN A 1 98 ? -21.792 2.846 -2.323 1.00 65.06 98 ASN A CA 1
ATOM 790 C C . ASN A 1 98 ? -23.293 2.778 -2.044 1.00 65.06 98 ASN A C 1
ATOM 792 O O . ASN A 1 98 ? -23.726 2.042 -1.149 1.00 65.06 98 ASN A O 1
ATOM 796 N N . LYS A 1 99 ? -24.079 3.578 -2.771 1.00 60.84 99 LYS A N 1
ATOM 797 C CA . LYS A 1 99 ? -25.536 3.470 -2.74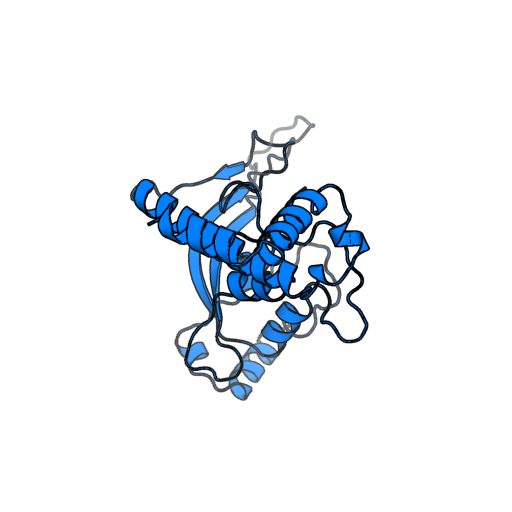1 1.00 60.84 99 LYS A CA 1
ATOM 798 C C . LYS A 1 99 ? -25.908 2.393 -3.744 1.00 60.84 99 LYS A C 1
ATOM 800 O O . LYS A 1 99 ? -25.926 2.641 -4.939 1.00 60.84 99 LYS A O 1
ATOM 805 N N . MET A 1 100 ? -26.145 1.180 -3.268 1.00 53.69 100 MET A N 1
ATOM 806 C CA . MET A 1 100 ? -26.701 0.150 -4.134 1.00 53.69 100 MET A CA 1
ATOM 807 C C . MET A 1 100 ? -28.200 0.437 -4.244 1.00 53.69 100 MET A C 1
ATOM 809 O O . MET A 1 100 ? -28.930 0.293 -3.263 1.00 53.69 100 MET A O 1
ATOM 813 N N . GLN A 1 101 ? -28.641 0.944 -5.395 1.00 49.28 101 GLN A N 1
ATOM 814 C CA . GLN A 1 101 ? -30.063 1.001 -5.716 1.00 49.28 101 GLN A CA 1
ATOM 815 C C . GLN A 1 101 ? -30.478 -0.411 -6.122 1.00 49.28 101 GLN A C 1
ATOM 817 O O . GLN A 1 101 ? -30.036 -0.919 -7.150 1.00 49.28 101 GLN A O 1
ATOM 822 N N . THR A 1 102 ? -31.286 -1.071 -5.299 1.00 50.25 102 THR A N 1
ATOM 823 C CA . THR A 1 102 ? -32.027 -2.245 -5.751 1.00 50.25 102 THR A CA 1
ATOM 824 C C . THR A 1 102 ? -33.076 -1.745 -6.737 1.00 50.25 102 THR A C 1
ATOM 826 O O . THR A 1 102 ? -33.992 -1.008 -6.371 1.00 50.25 102 THR A O 1
ATOM 829 N N . VAL A 1 103 ? -32.888 -2.056 -8.020 1.00 51.81 103 VAL A N 1
ATOM 830 C CA . VAL A 1 103 ? -33.946 -1.892 -9.017 1.00 51.81 103 VAL A CA 1
ATOM 831 C C . VAL A 1 103 ? -34.912 -3.045 -8.780 1.00 51.81 103 VAL A C 1
ATOM 833 O O . VAL A 1 103 ? -34.709 -4.142 -9.292 1.00 51.81 103 VAL A O 1
ATOM 836 N N . ASP A 1 104 ? -35.912 -2.817 -7.933 1.00 47.56 104 ASP A N 1
ATOM 837 C CA . ASP A 1 104 ? -37.033 -3.741 -7.804 1.00 47.56 104 ASP A CA 1
ATOM 838 C C . ASP A 1 104 ? -37.906 -3.601 -9.056 1.00 47.56 104 ASP A C 1
ATOM 840 O O . ASP A 1 104 ? -38.753 -2.712 -9.163 1.00 47.56 104 ASP A O 1
ATOM 844 N N . ASP A 1 105 ? -37.656 -4.475 -10.030 1.00 52.28 105 ASP A N 1
ATOM 845 C CA . ASP A 1 105 ? -38.544 -4.730 -11.162 1.00 52.28 105 ASP A CA 1
ATOM 846 C C . ASP A 1 105 ? -39.659 -5.681 -10.709 1.00 52.28 105 ASP A C 1
ATOM 848 O O . ASP A 1 105 ? -39.672 -6.856 -11.054 1.00 52.28 105 ASP A O 1
ATOM 852 N N . ASP A 1 106 ? -40.548 -5.202 -9.838 1.00 47.75 106 ASP A N 1
ATOM 853 C CA . ASP A 1 106 ? -41.940 -5.649 -9.862 1.00 47.75 106 ASP A CA 1
ATOM 854 C C . ASP A 1 106 ? -42.824 -4.722 -9.024 1.00 47.75 106 ASP A C 1
ATOM 856 O O . ASP A 1 106 ? -42.682 -4.555 -7.810 1.00 47.75 106 ASP A O 1
ATOM 860 N N . GLY A 1 107 ? -43.761 -4.074 -9.708 1.00 52.47 107 GLY A N 1
ATOM 861 C CA . GLY A 1 107 ? -44.652 -3.095 -9.117 1.00 52.47 107 GLY A CA 1
ATOM 862 C C . GLY A 1 107 ? -45.661 -3.727 -8.168 1.00 52.47 107 GLY A C 1
ATOM 863 O O . GLY A 1 107 ? -46.730 -4.127 -8.605 1.00 52.47 107 GLY A O 1
ATOM 864 N N . MET A 1 108 ? -45.405 -3.695 -6.862 1.00 50.41 108 MET A N 1
ATOM 865 C CA . MET A 1 108 ? -46.459 -3.677 -5.847 1.00 50.41 108 MET A CA 1
ATOM 866 C C . MET A 1 108 ? -45.989 -2.939 -4.590 1.00 50.41 108 MET A C 1
ATOM 868 O O . MET A 1 108 ? -44.992 -3.280 -3.969 1.00 50.41 108 MET A O 1
ATOM 872 N N . ARG A 1 109 ? -46.771 -1.917 -4.229 1.00 51.34 109 ARG A N 1
ATOM 873 C CA . ARG A 1 109 ? -46.766 -1.139 -2.980 1.00 51.34 109 ARG A CA 1
ATOM 874 C C . ARG A 1 109 ? -46.098 -1.827 -1.774 1.00 51.34 109 ARG A C 1
ATOM 876 O O . ARG A 1 109 ? -46.639 -2.793 -1.244 1.00 51.34 109 ARG A O 1
ATOM 883 N N . GLY A 1 110 ? -45.057 -1.191 -1.239 1.00 42.44 110 GLY A N 1
ATOM 884 C CA . GLY A 1 110 ? -44.545 -1.449 0.106 1.00 42.44 110 GLY A CA 1
ATOM 885 C C . GLY A 1 110 ? -43.461 -0.447 0.492 1.00 42.44 110 GLY A C 1
ATOM 886 O O . GLY A 1 110 ? -42.343 -0.528 0.003 1.00 42.44 110 GLY A O 1
ATOM 887 N N . ASP A 1 111 ? -43.799 0.509 1.358 1.00 49.25 111 ASP A N 1
ATOM 888 C CA . ASP A 1 111 ? -42.847 1.387 2.045 1.00 49.25 111 ASP A CA 1
ATOM 889 C C . ASP A 1 111 ? -41.779 0.553 2.770 1.00 49.25 111 ASP A C 1
ATOM 891 O O . ASP A 1 111 ? -42.070 -0.052 3.801 1.00 49.25 111 ASP A O 1
ATOM 895 N N . SER A 1 112 ? -40.560 0.498 2.227 1.00 43.00 112 SER A N 1
ATOM 896 C CA . SER A 1 112 ? -39.261 0.493 2.931 1.00 43.00 112 SER A CA 1
ATOM 897 C C . SER A 1 112 ? -38.144 0.078 1.967 1.00 43.00 112 SER A C 1
ATOM 899 O O . SER A 1 112 ? -37.609 -1.023 2.041 1.00 43.00 112 SER A O 1
ATOM 901 N N . ASN A 1 113 ? -37.744 0.993 1.076 1.00 42.91 113 ASN A N 1
ATOM 902 C CA . ASN A 1 113 ? -36.452 0.883 0.394 1.00 42.91 113 ASN A CA 1
ATOM 903 C C . ASN A 1 113 ? -35.338 1.066 1.443 1.00 42.91 113 ASN A C 1
ATOM 905 O O . ASN A 1 113 ? -34.842 2.174 1.666 1.00 42.91 113 ASN A O 1
ATOM 909 N N . GLU A 1 114 ? -34.970 -0.010 2.140 1.00 45.00 114 GLU A N 1
ATOM 910 C CA . GLU A 1 114 ? -33.742 -0.072 2.929 1.00 45.00 114 GLU A CA 1
ATOM 911 C C . GLU A 1 114 ? -32.562 -0.0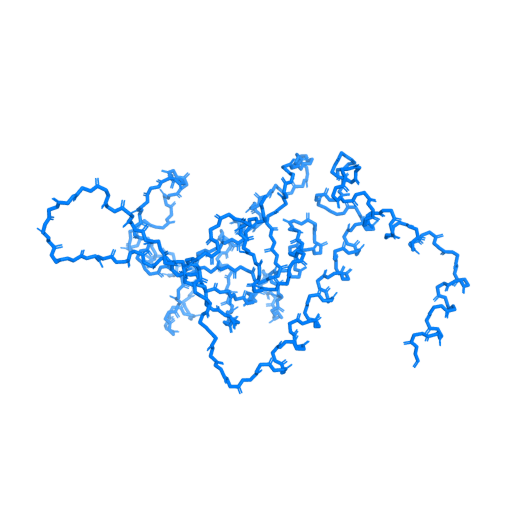18 1.949 1.00 45.00 114 GLU A C 1
ATOM 913 O O . GLU A 1 114 ? -32.086 -1.028 1.441 1.00 45.00 114 GLU A O 1
ATOM 918 N N . LEU A 1 115 ? -32.095 1.196 1.648 1.00 52.22 115 LEU A N 1
ATOM 919 C CA . LEU A 1 115 ? -30.831 1.425 0.951 1.00 52.22 115 LEU A CA 1
ATOM 920 C C . LEU A 1 115 ? -29.712 0.735 1.740 1.00 52.22 115 LEU A C 1
ATOM 922 O O . LEU A 1 115 ? -29.204 1.295 2.718 1.00 52.22 115 LEU A O 1
ATOM 926 N N . ILE A 1 116 ? -29.295 -0.459 1.308 1.00 50.19 116 ILE A N 1
ATOM 927 C CA . ILE A 1 116 ? -28.114 -1.138 1.847 1.00 50.19 116 ILE A CA 1
ATOM 928 C C . ILE A 1 116 ? -26.890 -0.333 1.405 1.00 50.19 116 ILE A C 1
ATOM 930 O O . ILE A 1 116 ? -26.263 -0.569 0.374 1.00 50.19 116 ILE A O 1
ATOM 934 N N . SER A 1 117 ? -26.566 0.685 2.196 1.00 57.59 117 SER A N 1
ATOM 935 C CA . SER A 1 117 ? -25.410 1.542 1.974 1.00 57.59 117 SER A CA 1
ATOM 936 C C . SER A 1 117 ? -24.181 0.833 2.522 1.00 57.59 117 SER A C 1
ATOM 938 O O . SER A 1 117 ? -23.908 0.869 3.725 1.00 57.59 117 SER A O 1
ATOM 940 N N . SER A 1 118 ? -23.414 0.181 1.648 1.00 64.44 118 SER A N 1
ATOM 941 C CA . SER A 1 118 ? -22.096 -0.310 2.044 1.00 64.44 118 SER A CA 1
ATOM 942 C C . SER A 1 118 ? -21.140 0.883 2.097 1.00 64.44 118 SER A C 1
ATOM 944 O O . SER A 1 118 ? -20.854 1.538 1.095 1.00 64.44 118 SER A O 1
ATOM 946 N N . SER A 1 119 ? -20.698 1.228 3.308 1.00 69.56 119 SER A N 1
ATOM 947 C CA . SER A 1 119 ? -19.736 2.309 3.518 1.00 69.56 119 SER A CA 1
ATOM 948 C C . SER A 1 119 ? -18.364 1.745 3.859 1.00 69.56 119 SER A C 1
ATOM 950 O O . SER A 1 119 ? -18.239 0.837 4.684 1.00 69.56 119 SER A O 1
ATOM 952 N N . SER A 1 120 ? -17.330 2.267 3.208 1.00 75.44 120 SER A N 1
ATOM 953 C CA . SER A 1 120 ? -15.940 1.926 3.484 1.00 75.44 120 SER A CA 1
ATOM 954 C C . SER A 1 120 ? -15.153 3.187 3.806 1.00 75.44 120 SER A C 1
ATOM 956 O O . SER A 1 120 ? -15.194 4.177 3.076 1.00 75.44 120 SER A O 1
ATOM 958 N N . ALA A 1 121 ? -14.441 3.161 4.928 1.00 82.81 121 ALA A N 1
ATOM 959 C CA . ALA A 1 121 ? -13.546 4.242 5.315 1.00 82.81 121 ALA A CA 1
ATOM 960 C C . ALA A 1 121 ? -12.211 4.086 4.580 1.00 82.81 121 ALA A C 1
ATOM 962 O O . ALA A 1 121 ? -11.619 3.010 4.640 1.00 82.81 121 ALA A O 1
ATOM 963 N N . ILE A 1 122 ? -11.732 5.138 3.922 1.00 84.31 122 ILE A N 1
ATOM 964 C CA . ILE A 1 122 ? -10.400 5.186 3.316 1.00 84.31 122 ILE A CA 1
ATOM 965 C C . ILE A 1 122 ? -9.459 5.804 4.347 1.00 84.31 122 ILE A C 1
ATOM 967 O O . ILE A 1 122 ? -9.656 6.942 4.788 1.00 84.31 122 ILE A O 1
ATOM 971 N N . CYS A 1 123 ? -8.451 5.042 4.762 1.00 86.69 123 CYS A N 1
ATOM 972 C CA . CYS A 1 123 ? -7.560 5.430 5.848 1.00 86.69 123 CYS A CA 1
ATOM 973 C C . CYS A 1 123 ? -6.090 5.226 5.477 1.00 86.69 123 CYS A C 1
ATOM 975 O O . CYS A 1 123 ? -5.729 4.231 4.848 1.00 86.69 123 CYS A O 1
ATOM 977 N N . SER A 1 124 ? -5.229 6.105 5.994 1.00 88.88 124 SER A N 1
ATOM 978 C CA . SER A 1 124 ? -3.826 5.746 6.216 1.00 88.88 124 SER A CA 1
ATOM 979 C C . SER A 1 124 ? -3.754 4.875 7.472 1.00 88.88 124 SER A C 1
ATOM 981 O O . SER A 1 124 ? -4.325 5.202 8.524 1.00 88.88 124 SER A O 1
ATOM 983 N N . VAL A 1 125 ? -3.097 3.723 7.340 1.00 90.56 125 VAL A N 1
ATOM 984 C CA . VAL A 1 125 ? -2.974 2.729 8.404 1.00 90.56 125 VAL A CA 1
ATOM 985 C C . VAL A 1 125 ? -1.533 2.711 8.879 1.00 90.56 125 VAL A C 1
ATOM 987 O O . VAL A 1 125 ? -0.629 2.315 8.156 1.00 90.56 125 VAL A O 1
ATOM 990 N N . MET A 1 126 ? -1.316 3.109 10.126 1.00 91.50 126 MET A N 1
ATOM 991 C CA . MET A 1 126 ? 0.002 3.116 10.745 1.00 91.50 126 MET A CA 1
ATOM 992 C C . MET A 1 126 ? 0.125 1.968 11.736 1.00 91.50 126 MET A C 1
ATOM 994 O O . MET A 1 126 ? -0.641 1.897 12.694 1.00 91.50 126 MET A O 1
ATOM 998 N N . TYR A 1 127 ? 1.108 1.091 11.566 1.00 90.25 127 TYR A N 1
ATOM 999 C CA . TYR A 1 127 ? 1.293 -0.084 12.419 1.00 90.25 127 TYR A CA 1
ATOM 1000 C C . TYR A 1 127 ? 2.671 -0.089 13.089 1.00 90.25 127 TYR A C 1
ATOM 1002 O O . TYR A 1 127 ? 3.598 0.602 12.661 1.00 90.25 127 TYR A O 1
ATOM 1010 N N . ARG A 1 128 ? 2.812 -0.851 14.179 1.00 86.06 128 ARG A N 1
ATOM 1011 C CA . ARG A 1 128 ? 4.106 -1.078 14.844 1.00 86.06 128 ARG A CA 1
ATOM 1012 C C . ARG A 1 128 ? 4.598 -2.501 14.579 1.00 86.06 128 ARG A C 1
ATOM 1014 O O . ARG A 1 128 ? 4.037 -3.431 15.162 1.00 86.06 128 ARG A O 1
ATOM 1021 N N . PRO A 1 129 ? 5.635 -2.701 13.748 1.00 79.19 129 PRO A N 1
ATOM 1022 C CA . PRO A 1 129 ? 6.213 -4.025 13.562 1.00 79.19 129 PRO A CA 1
ATOM 1023 C C . PRO A 1 129 ? 6.955 -4.463 14.831 1.00 79.19 129 PRO A C 1
ATOM 1025 O O . PRO A 1 129 ? 7.845 -3.753 15.290 1.00 79.19 129 PRO A O 1
ATOM 1028 N N . GLY A 1 130 ? 6.594 -5.624 15.387 1.00 69.88 130 GLY A N 1
ATOM 1029 C CA . GLY A 1 130 ? 7.418 -6.406 16.324 1.00 69.88 130 GLY A CA 1
ATOM 1030 C C . GLY A 1 130 ? 8.192 -5.619 17.389 1.00 69.88 130 GLY A C 1
ATOM 1031 O O . GLY A 1 130 ? 9.416 -5.660 17.404 1.00 69.88 130 GLY A O 1
ATOM 1032 N N . GLY A 1 131 ? 7.505 -4.890 18.272 1.00 67.62 131 GLY A N 1
ATOM 1033 C CA . GLY A 1 131 ? 8.155 -4.160 19.373 1.00 67.62 131 GLY A CA 1
ATOM 1034 C C . GLY A 1 131 ? 8.891 -2.876 18.966 1.00 67.62 131 GLY A C 1
ATOM 1035 O O . GLY A 1 131 ? 9.489 -2.225 19.820 1.00 67.62 131 GLY A O 1
ATOM 1036 N N . SER A 1 132 ? 8.824 -2.468 17.694 1.00 79.38 132 SER A N 1
ATOM 1037 C CA . SER A 1 132 ? 9.349 -1.177 17.252 1.00 79.38 132 SER A CA 1
ATOM 1038 C C . SER A 1 132 ? 8.629 -0.011 17.936 1.00 79.38 132 SER A C 1
ATOM 1040 O O . SER A 1 132 ? 7.404 -0.003 18.098 1.00 79.38 132 SER A O 1
ATOM 1042 N N . ILE A 1 133 ? 9.411 1.004 18.308 1.00 80.19 133 ILE A N 1
ATOM 1043 C CA . ILE A 1 133 ? 8.918 2.244 18.919 1.00 80.19 133 ILE A CA 1
ATOM 1044 C C . ILE A 1 133 ? 8.197 3.098 17.864 1.00 80.19 133 ILE A C 1
ATOM 1046 O O . ILE A 1 133 ? 7.158 3.712 18.142 1.00 80.19 133 ILE A O 1
ATOM 1050 N N . PHE A 1 134 ? 8.719 3.098 16.635 1.00 85.25 134 PHE A N 1
ATOM 1051 C CA . PHE A 1 134 ? 8.219 3.915 15.538 1.00 85.25 134 PHE A CA 1
ATOM 1052 C C . PHE A 1 134 ? 7.108 3.202 14.775 1.00 85.25 134 PHE A C 1
ATOM 1054 O O . PHE A 1 134 ? 7.165 2.002 14.502 1.00 85.25 134 PHE A O 1
ATOM 1061 N N . ARG A 1 135 ? 6.071 3.969 14.436 1.00 88.75 135 ARG A N 1
ATOM 1062 C CA . ARG A 1 135 ? 5.017 3.502 13.540 1.00 88.75 135 ARG A CA 1
ATOM 1063 C C . ARG A 1 135 ? 5.517 3.578 12.103 1.00 88.75 135 ARG A C 1
ATOM 1065 O O . ARG A 1 135 ? 6.245 4.505 11.762 1.00 88.75 135 ARG A O 1
ATOM 1072 N N . LYS A 1 136 ? 5.108 2.612 11.291 1.00 91.50 136 LYS A N 1
ATOM 1073 C CA . LYS A 1 136 ? 5.312 2.603 9.844 1.00 91.50 136 LYS A CA 1
ATOM 1074 C C . LYS A 1 136 ? 3.962 2.684 9.152 1.00 91.50 136 LYS A C 1
ATOM 1076 O O . LYS A 1 136 ? 2.987 2.133 9.669 1.00 91.50 136 LYS A O 1
ATOM 1081 N N . ASP A 1 137 ? 3.916 3.353 8.008 1.00 92.19 137 ASP A N 1
ATOM 1082 C CA . ASP A 1 137 ? 2.741 3.317 7.147 1.00 92.19 137 ASP A CA 1
ATOM 1083 C C . ASP A 1 137 ? 2.659 1.938 6.465 1.00 92.19 137 ASP A C 1
ATOM 1085 O O . ASP A 1 137 ? 3.651 1.385 5.972 1.00 92.19 137 ASP A O 1
ATOM 1089 N N . LEU A 1 138 ? 1.470 1.343 6.531 1.00 91.56 138 LEU A N 1
ATOM 1090 C CA . LEU A 1 138 ? 1.143 0.048 5.953 1.00 91.56 138 LEU A CA 1
ATOM 1091 C C . LEU A 1 138 ? 1.266 0.073 4.427 1.00 91.56 138 LEU A C 1
ATOM 1093 O O . LEU A 1 138 ? 1.820 -0.867 3.863 1.00 91.56 138 LEU A O 1
ATOM 1097 N N . ALA A 1 139 ? 0.795 1.139 3.778 1.00 92.31 139 ALA A N 1
ATOM 1098 C CA . ALA A 1 139 ? 0.843 1.291 2.330 1.00 92.31 139 ALA A CA 1
ATOM 1099 C C . ALA A 1 139 ? 2.275 1.455 1.831 1.00 92.31 139 ALA A C 1
ATOM 1101 O O . ALA A 1 139 ? 2.698 0.713 0.949 1.00 92.31 139 ALA A O 1
ATOM 1102 N N . GLU A 1 140 ? 3.055 2.335 2.469 1.00 93.69 140 GLU A N 1
ATOM 1103 C CA . GLU A 1 140 ? 4.483 2.496 2.157 1.00 93.69 140 GLU A CA 1
ATOM 1104 C C . GLU A 1 140 ? 5.225 1.154 2.274 1.00 93.69 140 GLU A C 1
ATOM 1106 O O . GLU A 1 140 ? 6.065 0.821 1.441 1.00 93.69 140 GLU A O 1
ATOM 1111 N N . SER A 1 141 ? 4.893 0.353 3.292 1.00 92.31 141 SER A N 1
ATOM 1112 C CA . SER A 1 141 ? 5.505 -0.964 3.490 1.00 92.31 141 SER A CA 1
ATOM 1113 C C . SER A 1 141 ? 5.101 -1.956 2.396 1.00 92.31 141 SER A C 1
ATOM 1115 O O . SER A 1 141 ? 5.959 -2.658 1.869 1.00 92.31 141 SER A O 1
ATOM 1117 N N . LEU A 1 142 ? 3.818 -2.018 2.034 1.00 91.19 142 LEU A N 1
ATOM 1118 C CA . LEU A 1 142 ? 3.332 -2.914 0.980 1.00 91.19 142 LEU A CA 1
ATOM 1119 C C . LEU A 1 142 ? 3.944 -2.571 -0.383 1.00 91.19 142 LEU A C 1
ATOM 1121 O O . LEU A 1 142 ? 4.429 -3.471 -1.068 1.00 91.19 142 LEU A O 1
ATOM 1125 N N . VAL A 1 143 ? 4.006 -1.285 -0.728 1.00 92.38 143 VAL A N 1
ATOM 1126 C CA . VAL A 1 143 ? 4.583 -0.813 -1.993 1.00 92.38 143 VAL A CA 1
ATOM 1127 C C . VAL A 1 143 ? 6.088 -1.065 -2.043 1.00 92.38 143 VAL A C 1
ATOM 1129 O O . VAL A 1 143 ? 6.569 -1.662 -3.004 1.00 92.38 143 VAL A O 1
ATOM 1132 N N . ARG A 1 144 ? 6.833 -0.705 -0.986 1.00 92.44 144 ARG A N 1
ATOM 1133 C CA . ARG A 1 144 ? 8.292 -0.910 -0.923 1.00 92.44 144 ARG A CA 1
ATOM 1134 C C . ARG A 1 144 ? 8.690 -2.373 -1.119 1.00 92.44 144 ARG A C 1
ATOM 1136 O O . ARG A 1 144 ? 9.710 -2.657 -1.735 1.00 92.44 144 ARG A O 1
ATOM 1143 N N . TYR A 1 145 ? 7.905 -3.311 -0.593 1.00 89.75 145 TYR A N 1
ATOM 1144 C CA . TYR A 1 145 ? 8.180 -4.741 -0.755 1.00 89.75 145 TYR A CA 1
ATOM 1145 C C . TYR A 1 145 ? 7.543 -5.351 -2.013 1.00 89.75 145 TYR A C 1
ATOM 1147 O O . TYR A 1 145 ? 7.573 -6.572 -2.156 1.00 89.75 145 TYR A O 1
ATOM 1155 N N . GLY A 1 146 ? 6.965 -4.537 -2.906 1.00 88.81 146 GLY A N 1
ATOM 1156 C CA . GLY A 1 146 ? 6.346 -4.991 -4.152 1.00 88.81 146 GLY A CA 1
ATOM 1157 C C . GLY A 1 146 ? 5.136 -5.898 -3.931 1.00 88.81 146 GLY A C 1
ATOM 1158 O O . GLY A 1 146 ? 4.986 -6.897 -4.623 1.00 88.81 146 GLY A O 1
ATOM 1159 N N . ARG A 1 147 ? 4.308 -5.608 -2.924 1.00 87.75 147 ARG A N 1
ATOM 1160 C CA . ARG A 1 147 ? 3.142 -6.429 -2.526 1.00 87.75 147 ARG A CA 1
ATOM 1161 C C . ARG A 1 147 ? 1.804 -5.791 -2.872 1.00 87.75 147 ARG A C 1
ATOM 1163 O O . ARG A 1 147 ? 0.764 -6.415 -2.698 1.00 87.75 147 ARG A O 1
ATOM 1170 N N . SER A 1 148 ? 1.836 -4.543 -3.312 1.00 89.31 148 SER A N 1
ATOM 1171 C CA . SER A 1 148 ? 0.685 -3.799 -3.802 1.00 89.31 148 SER A CA 1
ATOM 1172 C C . SER A 1 148 ? 1.112 -2.917 -4.962 1.00 89.31 148 SER A C 1
ATOM 1174 O O . SER A 1 148 ? 2.276 -2.511 -5.037 1.00 89.31 148 SER A O 1
ATOM 1176 N N . ASP A 1 149 ? 0.160 -2.601 -5.827 1.00 89.38 149 ASP A N 1
ATOM 1177 C CA . ASP A 1 149 ? 0.322 -1.574 -6.849 1.00 89.38 149 ASP A CA 1
ATOM 1178 C C . ASP A 1 149 ? -0.214 -0.237 -6.313 1.00 89.38 149 ASP A C 1
ATOM 1180 O O . ASP A 1 149 ? -0.952 -0.193 -5.320 1.00 89.38 149 ASP A O 1
ATOM 1184 N N . ILE A 1 150 ? 0.189 0.859 -6.940 1.00 90.00 150 ILE A N 1
ATOM 1185 C CA . ILE A 1 150 ? -0.315 2.197 -6.639 1.00 90.00 150 ILE A CA 1
ATOM 1186 C C . ILE A 1 150 ? -1.535 2.438 -7.523 1.00 90.00 150 ILE A C 1
ATOM 1188 O O . ILE A 1 150 ? -1.540 2.070 -8.696 1.00 90.00 150 ILE A O 1
ATOM 1192 N N . THR A 1 151 ? -2.581 3.062 -6.982 1.00 85.81 151 THR A N 1
ATOM 1193 C CA . THR A 1 151 ? -3.719 3.460 -7.826 1.00 85.81 151 THR A CA 1
ATOM 1194 C C . THR A 1 151 ? -3.304 4.548 -8.817 1.00 85.81 151 THR A C 1
ATOM 1196 O O . THR A 1 151 ? -2.715 5.561 -8.428 1.00 85.81 151 THR A O 1
ATOM 1199 N N . SER A 1 152 ? -3.650 4.376 -10.097 1.00 74.94 152 SER A N 1
ATOM 1200 C CA . SER A 1 152 ? -3.356 5.374 -11.137 1.00 74.94 152 SER A CA 1
ATOM 1201 C C . SER A 1 152 ? -4.203 6.638 -11.003 1.00 74.94 152 SER A C 1
ATOM 1203 O O . SER A 1 152 ? -3.866 7.690 -11.541 1.00 74.94 152 SER A O 1
ATOM 1205 N N . SER A 1 153 ? -5.328 6.526 -10.305 1.00 69.69 153 SER A N 1
ATOM 1206 C CA . SER A 1 153 ? -6.354 7.559 -10.242 1.00 69.69 153 SER A CA 1
ATOM 1207 C C . SER A 1 153 ? -6.136 8.550 -9.087 1.00 69.69 153 SER A C 1
ATOM 1209 O O . SER A 1 153 ? -6.643 9.674 -9.133 1.00 69.69 153 SER A O 1
ATOM 1211 N N . GLY A 1 154 ? -5.338 8.176 -8.081 1.00 69.44 154 GLY A N 1
ATOM 1212 C CA . GLY A 1 154 ? -5.201 8.887 -6.808 1.00 69.44 154 GLY A CA 1
ATOM 1213 C C . GLY A 1 154 ? -6.052 8.269 -5.690 1.00 69.44 154 GLY A C 1
ATOM 1214 O O . GLY A 1 154 ? -6.795 7.317 -5.891 1.00 69.44 154 GLY A O 1
ATOM 1215 N N . ILE A 1 155 ? -5.946 8.800 -4.466 1.00 67.88 155 ILE A N 1
ATOM 1216 C CA . ILE A 1 155 ? -6.539 8.181 -3.257 1.00 67.88 155 ILE A CA 1
ATOM 1217 C C . ILE A 1 155 ? -8.076 8.030 -3.337 1.00 67.88 155 ILE A C 1
ATOM 1219 O O . ILE A 1 155 ? -8.640 7.167 -2.664 1.00 67.88 155 ILE A O 1
ATOM 1223 N N . HIS A 1 156 ? -8.758 8.855 -4.140 1.00 60.47 156 HIS A N 1
ATOM 1224 C CA . HIS A 1 156 ? -10.218 9.028 -4.087 1.00 60.47 156 HIS A CA 1
ATOM 1225 C C . HIS A 1 156 ? -10.991 8.466 -5.284 1.00 60.47 156 HIS A C 1
ATOM 1227 O O . HIS A 1 156 ? -12.211 8.552 -5.293 1.00 60.47 156 HIS A O 1
ATOM 1233 N N . SER A 1 157 ? -10.323 7.893 -6.276 1.00 54.06 157 SER A N 1
ATOM 1234 C CA . SER A 1 157 ? -10.884 7.712 -7.629 1.00 54.06 157 SER A CA 1
ATOM 1235 C C . SER A 1 157 ? -10.833 6.270 -8.119 1.00 54.06 157 SER A C 1
ATOM 1237 O O . SER A 1 157 ? -10.918 6.012 -9.314 1.00 54.06 157 SER A O 1
ATOM 1239 N N . VAL A 1 158 ? -10.777 5.312 -7.188 1.00 51.12 158 VAL A N 1
ATOM 1240 C CA . VAL A 1 158 ? -10.984 3.891 -7.495 1.00 51.12 158 VAL A CA 1
ATOM 1241 C C . VAL A 1 158 ? -12.459 3.669 -7.873 1.00 51.12 158 VAL A C 1
ATOM 1243 O O . VAL A 1 158 ? -13.254 3.147 -7.090 1.00 51.12 158 VAL A O 1
ATOM 1246 N N . THR A 1 159 ? -12.868 4.131 -9.044 1.00 50.00 159 THR A N 1
ATOM 1247 C CA . THR A 1 159 ? -14.175 3.902 -9.659 1.00 50.00 159 THR A CA 1
ATOM 1248 C C . THR A 1 159 ? -13.987 2.821 -10.714 1.00 50.00 159 THR A C 1
ATOM 1250 O O . THR A 1 159 ? -13.084 2.903 -11.538 1.00 50.00 159 THR A O 1
ATOM 1253 N N . GLY A 1 160 ? -14.801 1.767 -10.655 1.00 42.56 160 GLY A N 1
ATOM 1254 C CA . GLY A 1 160 ? -14.999 0.925 -11.826 1.00 42.56 160 GLY A CA 1
ATOM 1255 C C . GLY A 1 160 ? -15.812 1.737 -12.827 1.00 42.56 160 GLY A C 1
ATOM 1256 O O . GLY A 1 160 ? -16.859 2.267 -12.455 1.00 42.56 160 GLY A O 1
ATOM 1257 N N . ASP A 1 161 ? -15.321 1.835 -14.059 1.00 37.84 161 ASP A N 1
ATOM 1258 C CA . ASP A 1 161 ? -15.847 2.643 -15.173 1.00 37.84 161 ASP A CA 1
ATOM 1259 C C . ASP A 1 161 ? -17.255 2.235 -15.673 1.00 37.84 161 ASP A C 1
ATOM 1261 O O . ASP A 1 161 ? -17.631 2.552 -16.800 1.00 37.84 161 ASP A O 1
ATOM 1265 N N . HIS A 1 162 ? -18.072 1.537 -14.875 1.00 42.69 162 HIS A N 1
ATOM 1266 C CA . HIS A 1 162 ? -19.364 1.023 -15.340 1.00 42.69 162 HIS A CA 1
ATOM 1267 C C . HIS A 1 162 ? -20.605 1.359 -14.502 1.00 42.69 162 HIS A C 1
ATOM 1269 O O . HIS A 1 162 ? -21.693 1.143 -15.016 1.00 42.69 162 HIS A O 1
ATOM 1275 N N . ASP A 1 163 ? -20.496 1.991 -13.324 1.00 40.50 163 ASP A N 1
ATOM 1276 C CA . ASP A 1 163 ? -21.672 2.373 -12.506 1.00 40.50 163 ASP A CA 1
ATOM 1277 C C . ASP A 1 163 ? -21.520 3.765 -11.843 1.00 40.50 163 ASP A C 1
ATOM 1279 O O . ASP A 1 163 ? -21.764 3.950 -10.644 1.00 40.50 163 ASP A O 1
ATOM 1283 N N . GLU A 1 164 ? -21.080 4.773 -12.604 1.00 45.75 164 GLU A N 1
ATOM 1284 C CA . GLU A 1 164 ? -20.812 6.130 -12.088 1.00 45.75 164 GLU A CA 1
ATOM 1285 C C . GLU A 1 164 ? -22.044 6.891 -11.559 1.00 45.75 164 GLU A C 1
ATOM 1287 O O . GLU A 1 164 ? -21.880 7.895 -10.868 1.00 45.75 164 GLU A O 1
ATOM 1292 N N . GLU A 1 165 ? -23.278 6.428 -11.774 1.00 46.84 165 GLU A N 1
ATOM 1293 C CA . GLU A 1 165 ? -24.452 7.156 -11.264 1.00 46.84 165 GLU A CA 1
ATOM 1294 C C . GLU A 1 165 ? -24.708 6.972 -9.754 1.00 46.84 165 GLU A C 1
ATOM 1296 O O . GLU A 1 165 ? -25.474 7.741 -9.172 1.00 46.84 165 GLU A O 1
ATOM 1301 N N . ASN A 1 166 ? -24.041 6.026 -9.071 1.00 47.31 166 ASN A N 1
ATOM 1302 C CA . ASN A 1 166 ? -24.475 5.598 -7.729 1.00 47.31 166 ASN A CA 1
ATOM 1303 C C . ASN A 1 166 ? -23.427 5.639 -6.593 1.00 47.31 166 ASN A C 1
ATOM 1305 O O . ASN A 1 166 ? -23.777 5.418 -5.425 1.00 47.31 166 ASN A O 1
ATOM 1309 N N . SER A 1 167 ? -22.156 5.976 -6.850 1.00 49.28 167 SER A N 1
ATOM 1310 C CA . SER A 1 167 ? -21.174 6.165 -5.766 1.00 49.28 167 SER A CA 1
ATOM 1311 C C . SER A 1 167 ? -21.085 7.631 -5.333 1.00 49.28 167 SER A C 1
ATOM 1313 O O . SER A 1 167 ? -20.390 8.438 -5.945 1.00 49.28 167 SER A O 1
ATOM 1315 N N . ALA A 1 168 ? -21.769 7.988 -4.244 1.00 53.94 168 ALA A N 1
ATOM 1316 C CA . ALA A 1 168 ? -21.622 9.308 -3.639 1.00 53.94 168 ALA A CA 1
ATOM 1317 C C . ALA A 1 168 ? -20.356 9.344 -2.764 1.00 53.94 168 ALA A C 1
ATOM 1319 O O . ALA A 1 168 ? -20.246 8.596 -1.786 1.00 53.94 168 ALA A O 1
ATOM 1320 N N . PHE A 1 169 ? -19.416 10.232 -3.091 1.00 55.78 169 PHE A N 1
ATOM 1321 C CA . PHE A 1 169 ? -18.304 10.591 -2.211 1.00 55.78 169 PHE A CA 1
ATOM 1322 C C . PHE A 1 169 ? -18.727 11.758 -1.319 1.00 55.78 169 PHE A C 1
ATOM 1324 O O . PHE A 1 169 ? -19.003 12.858 -1.793 1.00 55.78 169 PHE A O 1
ATOM 1331 N N . GLU A 1 170 ? -18.799 11.521 -0.012 1.00 50.03 170 GLU A N 1
ATOM 1332 C CA . GLU A 1 170 ? -19.133 12.566 0.953 1.00 50.03 170 GLU A CA 1
ATOM 1333 C C . GLU A 1 170 ? -17.842 13.251 1.431 1.00 50.03 170 GLU A C 1
ATOM 1335 O O . GLU A 1 170 ? -17.099 12.722 2.264 1.00 50.03 170 GLU A O 1
ATOM 1340 N N . TYR A 1 171 ? -17.560 14.437 0.884 1.00 52.44 171 TYR A N 1
ATOM 1341 C CA . TYR A 1 171 ? -16.451 15.286 1.320 1.00 52.44 171 TYR A CA 1
ATOM 1342 C C . TYR A 1 171 ? -16.855 16.108 2.550 1.00 52.44 171 TYR A C 1
ATOM 1344 O O . TYR A 1 171 ? -17.827 16.860 2.534 1.00 52.44 171 TYR A O 1
ATOM 1352 N N . THR A 1 172 ? -16.063 16.041 3.624 1.00 47.47 172 THR A N 1
ATOM 1353 C CA . THR A 1 172 ? -16.155 17.012 4.730 1.00 47.47 172 THR A CA 1
ATOM 1354 C C . THR A 1 172 ? -15.474 18.319 4.297 1.00 47.47 172 THR A C 1
ATOM 1356 O O . THR A 1 172 ? -14.261 18.503 4.434 1.00 47.47 172 THR A O 1
ATOM 1359 N N . ALA A 1 173 ? -16.290 19.198 3.712 1.00 39.66 173 ALA A N 1
ATOM 1360 C CA . ALA A 1 173 ? -15.974 20.325 2.829 1.00 39.66 173 ALA A CA 1
ATOM 1361 C C . ALA A 1 173 ? -15.232 21.550 3.422 1.00 39.66 173 ALA A C 1
ATOM 1363 O O . ALA A 1 173 ? -15.543 22.678 3.055 1.00 39.66 173 ALA A O 1
ATOM 1364 N N . SER A 1 174 ? -14.253 21.408 4.328 1.00 44.00 174 SER A N 1
ATOM 1365 C CA . SER A 1 174 ? -13.592 22.603 4.909 1.00 44.00 174 SER A CA 1
ATOM 1366 C C . SER A 1 174 ? -12.064 22.702 4.776 1.00 44.00 174 SER A C 1
ATOM 1368 O O . SER A 1 174 ? -11.485 23.604 5.375 1.00 44.00 174 SER A O 1
ATOM 1370 N N . ASN A 1 175 ? -11.377 21.830 4.021 1.00 48.88 175 ASN A N 1
ATOM 1371 C CA . ASN A 1 175 ? -9.897 21.844 3.941 1.00 48.88 175 ASN A CA 1
ATOM 1372 C C . ASN A 1 175 ? -9.298 21.298 2.616 1.00 48.88 175 ASN A C 1
ATOM 1374 O O . ASN A 1 175 ? -8.200 20.739 2.620 1.00 48.88 175 ASN A O 1
ATOM 1378 N N . ASP A 1 176 ? -9.985 21.451 1.480 1.00 58.84 176 ASP A N 1
ATOM 1379 C CA . ASP A 1 176 ? -9.679 20.701 0.245 1.00 58.84 176 ASP A CA 1
ATOM 1380 C C . ASP A 1 176 ? -8.276 20.911 -0.333 1.00 58.84 176 ASP A C 1
ATOM 1382 O O . ASP A 1 176 ? -7.561 19.940 -0.545 1.00 58.84 176 ASP A O 1
ATOM 1386 N N . MET A 1 177 ? -7.800 22.143 -0.533 1.00 54.09 177 MET A N 1
ATOM 1387 C CA . MET A 1 177 ? -6.498 22.340 -1.200 1.00 54.09 177 MET A CA 1
ATOM 1388 C C . MET A 1 177 ? -5.298 21.816 -0.399 1.00 54.09 177 MET A C 1
ATOM 1390 O O . MET A 1 177 ? -4.331 21.324 -0.980 1.00 54.09 177 MET A O 1
ATOM 1394 N N . LYS A 1 178 ? -5.328 21.926 0.936 1.00 59.62 178 LYS A N 1
ATOM 1395 C CA . LYS A 1 178 ? -4.248 21.399 1.789 1.00 59.62 178 LYS A CA 1
ATOM 1396 C C . LYS A 1 178 ? -4.263 19.872 1.816 1.00 59.62 178 LYS A C 1
ATOM 1398 O O . LYS A 1 178 ? -3.192 19.275 1.824 1.00 59.62 178 LYS A O 1
ATOM 1403 N N . LYS A 1 179 ? -5.455 19.265 1.798 1.00 63.16 179 LYS A N 1
ATOM 1404 C CA . LYS A 1 179 ? -5.627 17.812 1.709 1.00 63.16 179 LYS A CA 1
ATOM 1405 C C . LYS A 1 179 ? -5.171 17.284 0.350 1.00 63.16 179 LYS A C 1
ATOM 1407 O O . LYS A 1 179 ? -4.337 16.401 0.330 1.00 63.16 179 LYS A O 1
ATOM 1412 N N . ILE A 1 180 ? -5.569 17.918 -0.756 1.00 61.72 180 ILE A N 1
ATOM 1413 C CA . ILE A 1 180 ? -5.129 17.546 -2.113 1.00 61.72 180 ILE A CA 1
ATOM 1414 C C . ILE A 1 180 ? -3.603 17.604 -2.245 1.00 61.72 180 ILE A C 1
ATOM 1416 O O . ILE A 1 180 ? -2.998 16.697 -2.805 1.00 61.72 180 ILE A O 1
ATOM 1420 N N . ARG A 1 181 ? -2.951 18.647 -1.710 1.00 59.66 181 ARG A N 1
ATOM 1421 C CA . ARG A 1 181 ? -1.479 18.721 -1.717 1.00 59.66 181 ARG A CA 1
ATOM 1422 C C . ARG A 1 181 ? -0.840 17.627 -0.868 1.00 59.66 181 ARG A C 1
ATOM 1424 O O . ARG A 1 181 ? 0.142 17.041 -1.301 1.00 59.66 181 ARG A O 1
ATOM 1431 N N . ALA A 1 182 ? -1.383 17.359 0.320 1.00 68.62 182 ALA A N 1
ATOM 1432 C CA . ALA A 1 182 ? -0.893 16.281 1.174 1.00 68.62 182 ALA A CA 1
ATOM 1433 C C . ALA A 1 182 ? -1.067 14.907 0.506 1.00 68.62 182 ALA A C 1
ATOM 1435 O O . ALA A 1 182 ? -0.151 14.092 0.563 1.00 68.62 182 ALA A O 1
ATOM 1436 N N . ASP A 1 183 ? -2.190 14.693 -0.179 1.00 73.38 183 ASP A N 1
ATOM 1437 C CA . ASP A 1 183 ? -2.481 13.487 -0.950 1.00 73.38 183 ASP A CA 1
ATOM 1438 C C . ASP A 1 183 ? -1.510 13.351 -2.132 1.00 73.38 183 ASP A C 1
ATOM 1440 O O . ASP A 1 183 ? -0.954 12.278 -2.338 1.00 73.38 183 ASP A O 1
ATOM 1444 N N . ALA A 1 184 ? -1.226 14.435 -2.863 1.00 79.88 184 ALA A N 1
ATOM 1445 C CA . ALA A 1 184 ? -0.257 14.426 -3.960 1.00 79.88 184 ALA A CA 1
ATOM 1446 C C . ALA A 1 184 ? 1.158 14.076 -3.476 1.00 79.88 184 ALA A C 1
ATOM 1448 O O . ALA A 1 184 ? 1.793 13.193 -4.042 1.00 79.88 184 ALA A O 1
ATOM 1449 N N . THR A 1 185 ? 1.625 14.700 -2.389 1.00 85.81 185 THR A N 1
ATOM 1450 C CA . THR A 1 185 ? 2.928 14.376 -1.784 1.00 85.81 185 THR A CA 1
ATOM 1451 C C . THR A 1 185 ? 2.975 12.939 -1.260 1.00 85.81 185 THR A C 1
ATOM 1453 O O . THR A 1 185 ? 4.019 12.292 -1.303 1.00 85.81 185 THR A O 1
ATOM 1456 N N . TYR A 1 186 ? 1.855 12.421 -0.752 1.00 86.75 186 TYR A N 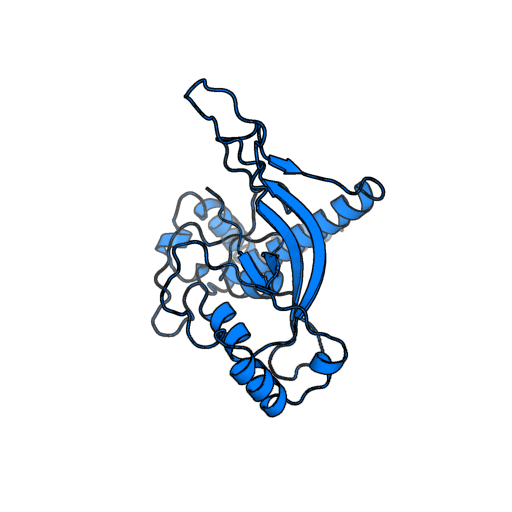1
ATOM 1457 C CA . TYR A 1 186 ? 1.769 11.032 -0.314 1.00 86.75 186 TYR A CA 1
ATOM 1458 C C . TYR A 1 186 ? 1.876 10.058 -1.491 1.00 86.75 186 TYR A C 1
ATOM 1460 O O . TYR A 1 186 ? 2.674 9.126 -1.438 1.00 86.75 186 TYR A O 1
ATOM 1468 N N . MET A 1 187 ? 1.128 10.302 -2.568 1.00 89.00 187 MET A N 1
ATOM 1469 C CA . MET A 1 187 ? 1.177 9.482 -3.781 1.00 89.00 187 MET A CA 1
ATOM 1470 C C . MET A 1 187 ? 2.546 9.548 -4.466 1.00 89.00 187 MET A C 1
ATOM 1472 O O . MET A 1 187 ? 3.046 8.520 -4.909 1.00 89.00 187 MET A O 1
ATOM 1476 N N . GLU A 1 188 ? 3.182 10.722 -4.493 1.00 89.75 188 GLU A N 1
ATOM 1477 C CA . GLU A 1 188 ? 4.554 10.896 -4.985 1.00 89.75 188 GLU A CA 1
ATOM 1478 C C . GLU A 1 188 ? 5.535 10.021 -4.197 1.00 89.75 188 GLU A C 1
ATOM 1480 O O . GLU A 1 188 ? 6.288 9.249 -4.788 1.00 89.75 188 GLU A O 1
ATOM 1485 N N . ARG A 1 189 ? 5.456 10.045 -2.860 1.00 91.38 189 ARG A N 1
ATOM 1486 C CA . ARG A 1 189 ? 6.282 9.181 -2.008 1.00 91.38 189 ARG A CA 1
ATOM 1487 C C . ARG A 1 189 ? 6.025 7.697 -2.265 1.00 91.38 189 ARG A C 1
ATOM 1489 O O . ARG A 1 189 ? 6.975 6.919 -2.300 1.00 91.38 189 ARG A O 1
ATOM 1496 N N . LEU A 1 190 ? 4.766 7.280 -2.422 1.00 92.75 190 LEU A N 1
ATOM 1497 C CA . LEU A 1 190 ? 4.468 5.895 -2.793 1.00 92.75 190 LEU A CA 1
ATOM 1498 C C . LEU A 1 190 ? 5.117 5.554 -4.142 1.00 92.75 190 LEU A C 1
ATOM 1500 O O . LEU A 1 190 ? 5.744 4.503 -4.247 1.00 92.75 190 LEU A O 1
ATOM 1504 N N . GLY A 1 191 ? 5.045 6.453 -5.128 1.00 91.94 191 GLY A N 1
ATOM 1505 C CA . GLY A 1 191 ? 5.675 6.293 -6.443 1.00 91.94 191 GLY A CA 1
ATOM 1506 C C . GLY A 1 191 ? 7.188 6.092 -6.361 1.00 91.94 191 GLY A C 1
ATOM 1507 O O . GLY A 1 191 ? 7.727 5.175 -6.977 1.00 91.94 191 GLY A O 1
ATOM 1508 N N . GLU A 1 192 ? 7.879 6.874 -5.530 1.00 93.44 192 GLU A N 1
ATOM 1509 C CA . GLU A 1 192 ? 9.313 6.687 -5.274 1.00 93.44 192 GLU A CA 1
ATOM 1510 C C . GLU A 1 192 ? 9.623 5.292 -4.709 1.00 93.44 192 GLU A C 1
ATOM 1512 O O . GLU A 1 192 ? 10.564 4.634 -5.158 1.00 93.44 192 GLU A O 1
ATOM 1517 N N . LEU A 1 193 ? 8.811 4.815 -3.759 1.00 94.81 193 LEU A N 1
ATOM 1518 C CA . LEU A 1 193 ? 8.961 3.483 -3.164 1.00 94.81 193 LEU A CA 1
ATOM 1519 C C . LEU A 1 193 ? 8.665 2.362 -4.163 1.00 94.81 193 LEU A C 1
ATOM 1521 O O . LEU A 1 193 ? 9.319 1.321 -4.123 1.00 94.81 193 LEU A O 1
ATOM 1525 N N . GLN A 1 194 ? 7.704 2.559 -5.065 1.00 93.88 194 GLN A N 1
ATOM 1526 C CA . GLN A 1 194 ? 7.424 1.610 -6.139 1.00 93.88 194 GLN A CA 1
ATOM 1527 C C . GLN A 1 194 ? 8.601 1.538 -7.111 1.00 93.88 194 GLN A C 1
ATOM 1529 O O . GLN A 1 194 ? 9.039 0.443 -7.455 1.00 93.88 194 GLN A O 1
ATOM 1534 N N . ASN A 1 195 ? 9.172 2.681 -7.491 1.00 93.25 195 ASN A N 1
ATOM 1535 C CA . ASN A 1 195 ? 10.352 2.734 -8.351 1.00 93.25 195 ASN A CA 1
ATOM 1536 C C . ASN A 1 195 ? 11.567 2.058 -7.694 1.00 93.25 195 ASN A C 1
ATOM 1538 O O . ASN A 1 195 ? 12.325 1.353 -8.365 1.00 93.25 195 ASN A O 1
ATOM 1542 N N . GLU A 1 196 ? 11.743 2.230 -6.379 1.00 93.50 196 GLU A N 1
ATOM 1543 C CA . GLU A 1 196 ? 12.744 1.506 -5.585 1.00 93.50 196 GLU A CA 1
ATOM 1544 C C . GLU A 1 196 ? 12.495 -0.012 -5.636 1.00 93.50 196 GLU A C 1
ATOM 1546 O O . GLU A 1 196 ? 13.392 -0.767 -6.013 1.00 93.50 196 GLU A O 1
ATOM 1551 N N . ALA A 1 197 ? 11.261 -0.460 -5.383 1.00 92.31 197 ALA A N 1
ATOM 1552 C CA . ALA A 1 197 ? 10.889 -1.873 -5.428 1.00 92.31 197 ALA A CA 1
ATOM 1553 C C . ALA A 1 197 ? 11.085 -2.503 -6.823 1.00 92.31 197 ALA A C 1
ATOM 1555 O O . ALA A 1 197 ? 11.572 -3.631 -6.930 1.00 92.31 197 ALA A O 1
ATOM 1556 N N . ILE A 1 198 ? 10.758 -1.773 -7.898 1.00 92.00 198 ILE A N 1
ATOM 1557 C CA . ILE A 1 198 ? 10.967 -2.197 -9.293 1.00 92.00 198 ILE A CA 1
ATOM 1558 C C . ILE A 1 198 ? 12.455 -2.390 -9.583 1.00 92.00 198 ILE A C 1
ATOM 1560 O O . ILE A 1 198 ? 12.836 -3.382 -10.221 1.00 92.00 198 ILE A O 1
ATOM 1564 N N . ARG A 1 199 ? 13.286 -1.446 -9.126 1.00 91.62 199 ARG A N 1
ATOM 1565 C CA . ARG A 1 199 ? 14.742 -1.466 -9.304 1.00 91.62 199 ARG A CA 1
ATOM 1566 C C . ARG A 1 199 ? 15.380 -2.631 -8.556 1.00 91.62 199 ARG A C 1
ATOM 1568 O O . ARG A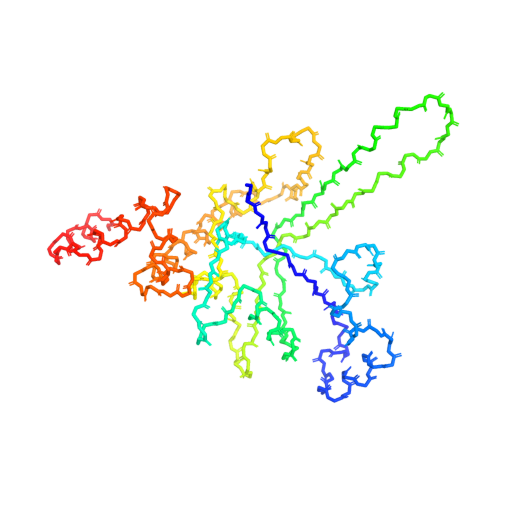 1 199 ? 16.254 -3.294 -9.106 1.00 91.62 199 ARG A O 1
ATOM 1575 N N . GLU A 1 200 ? 14.930 -2.888 -7.333 1.00 91.69 200 GLU A N 1
ATOM 1576 C CA . GLU A 1 200 ? 15.401 -4.002 -6.505 1.00 91.69 200 GLU A CA 1
ATOM 1577 C C . GLU A 1 200 ? 14.813 -5.358 -6.916 1.00 91.69 200 GLU A C 1
ATOM 1579 O O . GLU A 1 200 ? 15.261 -6.390 -6.419 1.00 91.69 200 GLU A O 1
ATOM 1584 N N . ARG A 1 201 ? 13.843 -5.373 -7.843 1.00 90.50 201 ARG A N 1
ATOM 1585 C CA . ARG A 1 201 ? 13.080 -6.571 -8.230 1.00 90.50 201 ARG A CA 1
ATOM 1586 C C . ARG A 1 201 ? 12.421 -7.239 -7.011 1.00 90.50 201 ARG A C 1
ATOM 1588 O O . ARG A 1 201 ? 12.443 -8.458 -6.870 1.00 90.50 201 ARG A O 1
ATOM 1595 N N . SER A 1 202 ? 11.840 -6.436 -6.122 1.00 88.75 202 SER A N 1
ATOM 1596 C CA . SER A 1 202 ? 11.214 -6.889 -4.874 1.00 88.75 202 SER A CA 1
ATOM 1597 C C . SER A 1 202 ? 9.762 -7.345 -5.082 1.00 88.75 202 SER A C 1
ATOM 1599 O O . SER A 1 202 ? 8.995 -6.691 -5.787 1.00 88.75 202 SER A O 1
ATOM 1601 N N . GLY A 1 203 ? 9.358 -8.444 -4.434 1.00 87.31 203 GLY A N 1
ATOM 1602 C CA . GLY A 1 203 ? 7.972 -8.937 -4.449 1.00 87.31 203 GLY A CA 1
ATOM 1603 C C . GLY A 1 203 ? 7.478 -9.294 -5.852 1.00 87.31 203 GLY A C 1
ATOM 1604 O O . GLY A 1 203 ? 8.156 -10.022 -6.576 1.00 87.31 203 GLY A O 1
ATOM 1605 N N . MET A 1 204 ? 6.324 -8.753 -6.252 1.00 87.12 204 MET A N 1
ATOM 1606 C CA . MET A 1 204 ? 5.738 -8.943 -7.587 1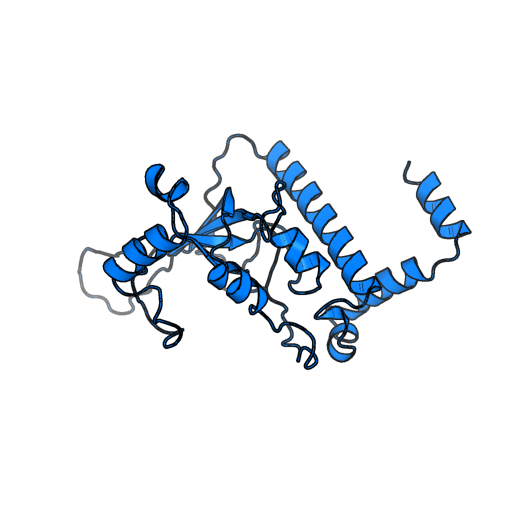.00 87.12 204 MET A CA 1
ATOM 1607 C C . MET A 1 204 ? 6.684 -8.508 -8.715 1.00 87.12 204 MET A C 1
ATOM 1609 O O . MET A 1 204 ? 6.657 -9.069 -9.804 1.00 87.12 204 MET A O 1
ATOM 1613 N N . TRP A 1 205 ? 7.579 -7.547 -8.449 1.00 89.75 205 TRP A N 1
ATOM 1614 C CA . TRP A 1 205 ? 8.536 -7.040 -9.433 1.00 89.75 205 TRP A CA 1
ATOM 1615 C C . TRP A 1 205 ? 9.697 -7.996 -9.710 1.00 89.75 205 TRP A C 1
ATOM 1617 O O . TRP A 1 205 ? 10.536 -7.683 -10.558 1.00 89.75 205 TRP A O 1
ATOM 1627 N N . SER A 1 206 ? 9.778 -9.121 -8.995 1.00 88.31 206 SER A N 1
ATOM 1628 C CA . SER A 1 206 ? 10.714 -10.206 -9.300 1.00 88.31 206 SER A CA 1
ATOM 1629 C C . SER A 1 206 ? 10.264 -11.062 -10.487 1.00 88.31 206 SER A C 1
ATOM 1631 O O . SER A 1 206 ? 11.113 -11.667 -11.142 1.00 88.31 206 SER A O 1
ATOM 1633 N N . ASP A 1 207 ? 8.963 -11.083 -10.793 1.00 86.50 207 ASP A N 1
ATOM 1634 C CA . ASP A 1 207 ? 8.396 -11.875 -11.884 1.00 86.50 207 ASP A CA 1
ATOM 1635 C C . ASP A 1 207 ? 8.553 -11.153 -13.231 1.00 86.50 207 ASP A C 1
ATOM 1637 O O . ASP A 1 207 ? 7.983 -10.088 -13.478 1.00 86.50 207 ASP A O 1
ATOM 1641 N N . GLU A 1 208 ? 9.328 -11.749 -14.135 1.00 86.75 208 GLU A N 1
ATOM 1642 C CA . GLU A 1 208 ? 9.604 -11.192 -15.461 1.00 86.75 208 GLU A CA 1
ATOM 1643 C C . GLU A 1 208 ? 8.359 -11.186 -16.370 1.00 86.75 208 GLU A C 1
ATOM 1645 O O . GLU A 1 208 ? 8.214 -10.311 -17.230 1.00 86.75 208 GLU A O 1
ATOM 1650 N N . ASN A 1 209 ? 7.411 -12.104 -16.154 1.00 85.75 209 ASN A N 1
ATOM 1651 C CA . ASN A 1 209 ? 6.146 -12.109 -16.892 1.00 85.75 209 ASN A CA 1
ATOM 1652 C C . ASN A 1 209 ? 5.304 -10.881 -16.527 1.00 85.75 209 ASN A C 1
ATOM 1654 O O . ASN A 1 209 ? 4.730 -10.232 -17.401 1.00 85.75 209 ASN A O 1
ATOM 1658 N N . LEU A 1 210 ? 5.293 -10.512 -15.243 1.00 84.19 210 LEU A N 1
ATOM 1659 C CA . LEU A 1 210 ? 4.597 -9.322 -14.764 1.00 84.19 210 LEU A CA 1
ATOM 1660 C C . LEU A 1 210 ? 5.282 -8.042 -15.262 1.00 84.19 210 LEU A C 1
ATOM 1662 O O . LEU A 1 210 ? 4.613 -7.136 -15.756 1.00 84.19 210 LEU A O 1
ATOM 1666 N N . ARG A 1 211 ? 6.620 -7.988 -15.229 1.00 86.00 211 ARG A N 1
ATOM 1667 C CA . ARG A 1 211 ? 7.406 -6.839 -15.726 1.00 86.00 211 ARG A CA 1
ATOM 1668 C C . ARG A 1 211 ? 7.232 -6.582 -17.222 1.00 86.00 211 ARG A C 1
ATOM 1670 O O . ARG A 1 211 ? 7.256 -5.433 -17.657 1.00 86.00 211 ARG A O 1
ATOM 1677 N N . SER A 1 212 ? 7.082 -7.641 -18.015 1.00 86.50 212 SER A N 1
ATOM 1678 C CA . SER A 1 212 ? 6.910 -7.545 -19.469 1.00 86.50 212 SER A CA 1
ATOM 1679 C C . SER A 1 212 ? 5.465 -7.276 -19.902 1.00 86.50 212 SER A C 1
ATOM 1681 O O . SER A 1 212 ? 5.224 -6.973 -21.077 1.00 86.50 212 SER A O 1
ATOM 1683 N N . HIS A 1 213 ? 4.513 -7.326 -18.967 1.00 88.00 213 HIS A N 1
ATOM 1684 C CA . HIS A 1 213 ? 3.107 -7.065 -19.235 1.00 88.00 213 HIS A CA 1
ATOM 1685 C C . HIS A 1 213 ? 2.874 -5.621 -19.700 1.00 88.00 213 HIS A C 1
ATOM 1687 O O . HIS A 1 213 ? 3.496 -4.685 -19.203 1.00 88.00 213 HIS A O 1
A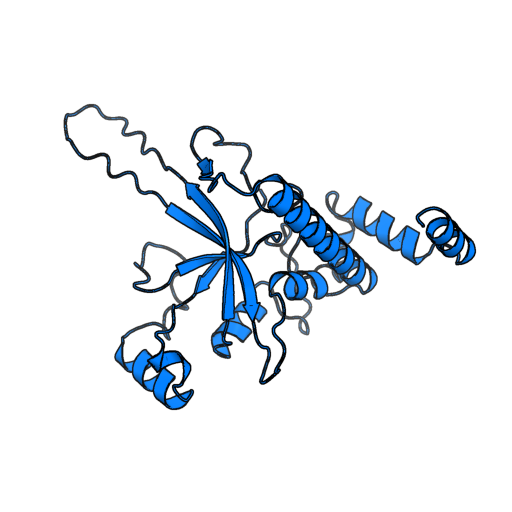TOM 1693 N N . THR A 1 214 ? 1.933 -5.413 -20.626 1.00 85.25 214 THR A N 1
ATOM 1694 C CA . THR A 1 214 ? 1.668 -4.112 -21.277 1.00 85.25 214 THR A CA 1
ATOM 1695 C C . THR A 1 214 ? 1.462 -2.960 -20.293 1.00 85.25 214 THR A C 1
ATOM 1697 O O . THR A 1 214 ? 1.994 -1.880 -20.515 1.00 85.25 214 THR A O 1
ATOM 1700 N N . ARG A 1 215 ? 0.752 -3.205 -19.186 1.00 81.69 215 ARG A N 1
ATOM 1701 C CA . ARG A 1 215 ? 0.525 -2.224 -18.109 1.00 81.69 215 ARG A CA 1
ATOM 1702 C C . ARG A 1 215 ? 1.816 -1.752 -17.422 1.00 81.69 215 ARG A C 1
ATOM 1704 O O . ARG A 1 215 ? 1.917 -0.579 -17.089 1.00 81.69 215 ARG A O 1
ATOM 1711 N N . TYR A 1 216 ? 2.777 -2.646 -17.192 1.00 86.62 216 TYR A N 1
ATOM 1712 C CA . TYR A 1 216 ? 3.971 -2.360 -16.385 1.00 86.62 216 TYR A CA 1
ATOM 1713 C C . TYR A 1 216 ? 5.226 -2.115 -17.216 1.00 86.62 216 TYR A C 1
ATOM 1715 O O . TYR A 1 216 ? 6.168 -1.490 -16.736 1.00 86.62 216 TYR A O 1
ATOM 1723 N N . LYS A 1 217 ? 5.239 -2.571 -18.468 1.00 88.19 217 LYS A N 1
ATOM 1724 C CA . LYS A 1 217 ? 6.406 -2.546 -19.347 1.00 88.19 217 LYS A CA 1
ATOM 1725 C C . LYS A 1 217 ? 7.015 -1.156 -19.501 1.00 88.19 217 LYS A C 1
ATOM 1727 O O . LYS A 1 217 ? 8.236 -1.026 -19.442 1.00 88.19 217 LYS A O 1
ATOM 1732 N N . ASP A 1 218 ? 6.186 -0.137 -19.704 1.00 88.94 218 ASP A N 1
ATOM 1733 C CA . ASP A 1 218 ? 6.677 1.227 -19.913 1.00 88.94 218 ASP A CA 1
ATOM 1734 C C . ASP A 1 218 ? 7.261 1.812 -18.621 1.00 88.94 218 ASP A C 1
ATOM 1736 O O . ASP A 1 218 ? 8.373 2.337 -18.651 1.00 88.94 218 ASP A O 1
ATOM 1740 N N . LEU A 1 219 ? 6.590 1.602 -17.483 1.00 88.12 219 LEU A N 1
ATOM 1741 C CA . LEU A 1 219 ? 7.072 2.000 -16.156 1.00 88.12 219 LEU A CA 1
ATOM 1742 C C . LEU A 1 219 ? 8.399 1.312 -15.805 1.00 88.12 219 LEU A C 1
ATOM 1744 O O . LEU A 1 219 ? 9.366 1.962 -15.414 1.00 88.12 219 LEU A O 1
ATOM 1748 N N . VAL A 1 220 ? 8.477 -0.009 -15.983 1.00 90.50 220 VAL A N 1
ATOM 1749 C CA . VAL A 1 220 ? 9.695 -0.785 -15.713 1.00 90.50 220 VAL A CA 1
ATOM 1750 C C . VAL A 1 220 ? 10.839 -0.303 -16.598 1.00 90.50 220 VAL A C 1
ATOM 1752 O O . VAL A 1 220 ? 11.945 -0.080 -16.106 1.00 90.50 220 VAL A O 1
ATOM 1755 N N . LYS A 1 221 ? 10.578 -0.091 -17.892 1.00 89.94 221 LYS A N 1
ATOM 1756 C CA . LYS A 1 221 ? 11.581 0.402 -18.837 1.00 89.94 221 LYS A CA 1
ATOM 1757 C C . LYS A 1 221 ? 12.067 1.800 -18.469 1.00 89.94 221 LYS A C 1
ATOM 1759 O O . LYS A 1 221 ? 13.265 2.057 -18.575 1.00 89.94 221 LYS A O 1
ATOM 1764 N N . GLU A 1 222 ? 11.175 2.690 -18.045 1.00 88.62 222 GLU A N 1
ATOM 1765 C CA . GLU A 1 222 ? 11.531 4.025 -17.567 1.00 88.62 222 GLU A CA 1
ATOM 1766 C C . GLU A 1 222 ? 12.461 3.930 -16.351 1.00 88.62 222 GLU A C 1
ATOM 1768 O O . GLU A 1 222 ? 13.602 4.392 -16.425 1.00 88.62 222 GLU A O 1
ATOM 1773 N N . VAL A 1 223 ? 12.050 3.213 -15.302 1.00 89.50 223 VAL A N 1
ATOM 1774 C CA . VAL A 1 223 ? 12.830 3.038 -14.064 1.00 89.50 223 VAL A CA 1
ATOM 1775 C C . VAL A 1 223 ? 14.189 2.382 -14.327 1.00 89.50 223 VAL A C 1
ATOM 1777 O O . VAL A 1 223 ? 15.211 2.813 -13.783 1.00 89.50 223 VAL A O 1
ATOM 1780 N N . GLU A 1 224 ? 14.246 1.354 -15.176 1.00 88.38 224 GLU A N 1
ATOM 1781 C CA . GLU A 1 224 ? 15.502 0.703 -15.557 1.00 88.38 224 GLU A CA 1
ATOM 1782 C C . GLU A 1 224 ? 16.389 1.619 -16.408 1.00 88.38 224 GLU A C 1
ATOM 1784 O O . GLU A 1 224 ? 17.613 1.620 -16.247 1.00 88.38 224 GLU A O 1
ATOM 1789 N N . SER A 1 225 ? 15.802 2.428 -17.293 1.00 84.31 225 SER A N 1
ATOM 1790 C CA . SER A 1 225 ? 16.553 3.393 -18.098 1.00 84.31 225 SER A CA 1
ATOM 1791 C C . SER A 1 225 ? 17.159 4.505 -17.239 1.00 84.31 225 SER A C 1
ATOM 1793 O O . SER A 1 225 ? 18.310 4.887 -17.459 1.00 84.31 225 SER A O 1
ATOM 1795 N N . GLU A 1 226 ? 16.445 4.966 -16.210 1.00 82.19 226 GLU A N 1
ATOM 1796 C CA . GLU A 1 226 ? 16.959 5.915 -15.224 1.00 82.19 226 GLU A CA 1
ATOM 1797 C C . GLU A 1 226 ? 18.038 5.287 -14.340 1.00 82.19 226 GLU A C 1
ATOM 1799 O O . GLU A 1 226 ? 19.075 5.905 -14.077 1.00 82.19 226 GLU A O 1
ATOM 1804 N N . ALA A 1 227 ? 17.842 4.038 -13.908 1.00 79.19 227 ALA A N 1
ATOM 1805 C CA . ALA A 1 227 ? 18.829 3.308 -13.121 1.00 79.19 227 ALA A CA 1
ATOM 1806 C C . ALA A 1 227 ? 20.147 3.143 -13.896 1.00 79.19 227 ALA A C 1
ATOM 1808 O O . ALA A 1 227 ? 21.217 3.412 -13.340 1.00 79.19 227 ALA A O 1
ATOM 1809 N N . ASN A 1 228 ? 20.059 2.815 -15.186 1.00 78.62 228 ASN A N 1
ATOM 1810 C CA . ASN A 1 228 ? 21.197 2.628 -16.088 1.00 78.62 228 ASN A CA 1
ATOM 1811 C C . ASN A 1 228 ? 21.726 3.935 -16.706 1.00 78.62 228 ASN A C 1
ATOM 1813 O O . ASN A 1 228 ? 22.727 3.915 -17.426 1.00 78.62 228 ASN A O 1
ATOM 1817 N N . ALA A 1 229 ? 21.093 5.082 -16.433 1.00 76.25 229 ALA A N 1
ATOM 1818 C CA . ALA A 1 229 ? 21.550 6.361 -16.955 1.00 76.25 229 ALA A CA 1
ATOM 1819 C C . ALA A 1 229 ? 22.961 6.691 -16.428 1.00 76.25 229 ALA A C 1
ATOM 1821 O O . ALA A 1 229 ? 23.236 6.542 -15.229 1.00 76.25 229 ALA A O 1
ATOM 1822 N N . PRO A 1 230 ? 23.866 7.183 -17.293 1.00 77.56 230 PRO A N 1
ATOM 1823 C CA . PRO A 1 230 ? 25.217 7.524 -16.879 1.00 77.56 230 PRO A CA 1
ATOM 1824 C C . PRO A 1 230 ? 25.198 8.653 -15.836 1.00 77.56 230 PRO A C 1
ATOM 1826 O O . PRO A 1 230 ? 24.379 9.570 -15.909 1.00 77.56 230 PRO A O 1
ATOM 1829 N N . MET A 1 231 ? 26.122 8.601 -14.869 1.00 73.38 231 MET A N 1
ATOM 1830 C CA . MET A 1 231 ? 26.164 9.504 -13.703 1.00 73.38 231 MET A CA 1
ATOM 1831 C C . MET A 1 231 ? 26.083 10.992 -14.066 1.00 73.38 231 MET A C 1
ATOM 1833 O O . MET A 1 231 ? 25.425 11.755 -13.367 1.00 73.38 231 MET A O 1
ATOM 1837 N N . TRP A 1 232 ? 26.684 11.407 -15.184 1.00 73.62 232 TRP A N 1
ATOM 1838 C CA . TRP A 1 232 ? 26.631 12.798 -15.642 1.00 73.62 232 TRP A CA 1
ATOM 1839 C C . TRP A 1 232 ? 25.208 13.263 -15.986 1.00 73.62 232 TRP A C 1
ATOM 1841 O O . TRP A 1 232 ? 24.875 14.413 -15.718 1.00 73.62 232 TRP A O 1
ATOM 1851 N N . LYS A 1 233 ? 24.348 12.376 -16.510 1.00 72.06 233 LYS A N 1
ATOM 1852 C CA . LYS A 1 233 ? 22.929 12.673 -16.755 1.00 72.06 233 LYS A CA 1
ATOM 1853 C C . LYS A 1 233 ? 22.195 12.856 -15.434 1.00 72.06 233 LYS A C 1
ATOM 1855 O O . LYS A 1 233 ? 21.524 13.861 -15.276 1.00 72.06 233 LYS A O 1
ATOM 1860 N N . LYS A 1 234 ? 22.394 11.950 -14.470 1.00 72.31 234 LYS A N 1
ATOM 1861 C CA . LYS A 1 234 ? 21.786 12.036 -13.128 1.00 72.31 234 LYS A CA 1
ATOM 1862 C C . LYS A 1 234 ? 22.171 13.332 -12.406 1.00 72.31 234 LYS A C 1
ATOM 1864 O O . LYS A 1 234 ? 21.312 14.013 -11.853 1.00 72.31 234 LYS A O 1
ATOM 1869 N N . VAL A 1 235 ? 23.453 13.702 -12.467 1.00 71.62 235 VAL A N 1
ATOM 1870 C CA . VAL A 1 235 ? 23.968 14.960 -11.904 1.00 71.62 235 VAL A CA 1
ATOM 1871 C C . VAL A 1 235 ? 23.367 16.171 -12.624 1.00 71.62 235 VAL A C 1
ATOM 1873 O O . VAL A 1 235 ? 22.953 17.122 -11.968 1.00 71.62 235 VAL A O 1
ATOM 1876 N N . TRP A 1 236 ? 23.254 16.134 -13.954 1.00 73.00 236 TRP A N 1
ATOM 1877 C CA . TRP A 1 236 ? 22.628 17.209 -14.728 1.00 73.00 236 TRP A CA 1
ATOM 1878 C C . TRP A 1 236 ? 21.147 17.400 -14.370 1.00 73.00 236 TRP A C 1
ATOM 1880 O O . TRP A 1 236 ? 20.709 18.534 -14.177 1.00 73.00 236 TRP A O 1
ATOM 1890 N N . THR A 1 237 ? 20.366 16.322 -14.247 1.00 67.25 237 THR A N 1
ATOM 1891 C CA . THR A 1 237 ? 18.950 16.416 -13.852 1.00 67.25 237 THR A CA 1
ATOM 1892 C C . THR A 1 237 ? 18.800 16.976 -12.438 1.00 67.25 237 THR A C 1
ATOM 1894 O O . THR A 1 237 ? 17.929 17.809 -12.206 1.00 67.25 237 THR A O 1
ATOM 1897 N N . TRP A 1 238 ? 19.689 16.595 -11.513 1.00 70.69 238 TRP A N 1
ATOM 1898 C CA . TRP A 1 238 ? 19.711 17.138 -10.151 1.00 70.69 238 TRP A CA 1
ATOM 1899 C C . TRP A 1 238 ? 19.993 18.646 -10.117 1.00 70.69 238 TRP A C 1
ATOM 1901 O O . TRP A 1 238 ? 19.344 19.371 -9.370 1.00 70.69 238 TRP A O 1
ATOM 1911 N N . PHE A 1 239 ? 20.909 19.137 -10.957 1.00 70.94 239 PHE A N 1
ATOM 1912 C CA . PHE A 1 239 ? 21.171 20.575 -11.082 1.00 70.94 239 PHE A CA 1
ATOM 1913 C C . PHE A 1 239 ? 20.023 21.351 -11.735 1.00 70.94 239 PHE A C 1
ATOM 1915 O O . PHE A 1 239 ? 19.865 22.533 -11.458 1.00 70.94 239 PHE A O 1
ATOM 1922 N N . ARG A 1 240 ? 19.241 20.713 -12.611 1.00 66.75 240 ARG A N 1
ATOM 1923 C CA . ARG A 1 240 ? 18.125 21.353 -13.322 1.00 66.75 240 ARG A CA 1
ATOM 1924 C C . ARG A 1 240 ? 16.828 21.397 -12.505 1.00 66.75 240 ARG A C 1
ATOM 1926 O O . ARG A 1 240 ? 16.036 22.310 -12.704 1.00 66.75 240 ARG A O 1
ATOM 1933 N N . ASN A 1 241 ? 16.598 20.416 -11.632 1.00 58.78 241 ASN A N 1
ATOM 1934 C CA . ASN A 1 241 ? 15.387 20.316 -10.806 1.00 58.78 241 ASN A CA 1
ATOM 1935 C C . ASN A 1 241 ? 15.521 21.011 -9.435 1.00 58.78 241 ASN A C 1
ATOM 1937 O O . ASN A 1 241 ? 14.660 20.830 -8.575 1.00 58.78 241 ASN A O 1
ATOM 1941 N N . ARG A 1 242 ? 16.594 21.779 -9.224 1.00 47.41 242 ARG A N 1
ATOM 1942 C CA . ARG A 1 242 ? 16.848 22.576 -8.021 1.00 47.41 242 ARG A CA 1
ATOM 1943 C C . ARG A 1 242 ? 16.714 24.060 -8.333 1.00 47.41 242 ARG A C 1
ATOM 1945 O O . ARG A 1 242 ? 16.232 24.783 -7.436 1.00 47.41 242 ARG A O 1
#

pLDDT: mean 71.44, std 16.82, range [34.53, 94.81]

Organism: NCBI:txid163516

Secondary structure (DSSP, 8-state):
--PEEEEEEEPPPTTGGG--HHHHHHHHHHS--SSS-SS-SSS----TTEEEEEEEEEE--SS-----TTSPPTTHHHHHHHHTT--EEEEEEEEEEEE------S----S-----EEEEEEEEEEE--TT-SS-EEHHHHHHHTT-SEEPSS-TT----TT-TTSEEE----S-HHHHHHHHHHHHHHHHHHHHHHHHHT-GGGG-HHHHHSHHHHHHHHHHHHHHTS-HHHHHHHHHH--